Protein AF-A0A143PS71-F1 (afdb_monomer)

Foldseek 3Di:
DDDDDDDDDDDDDPPPPPPVVVPPPPPCDDPVPPVVVVLVVCLQPVLLVLLLLLLQLLQWFAAPVPRDIDGHFQDPLLLVLLVLVLVLCCLQQLAPLCVQADPPDDPVSVVSSVSSSVSSSSSSSSLLSLLAFPFFPRNVVSSVVSVVVSVVSSVVNDHPVVSLVVVLCVSVVSLCCPPPVVLVLPPPPDDPSVVVVVVVCVVPDPPGDDGRRTDPVSSVSSVVSSVSSSVSSVSHDGPPPVVVVVVVVVVVVVCVVVPPDPDPPCPDDPPDPDDDDDDDDDDDDPDDDDDDDDDDDDD

Radius of gyration: 31.47 Å; Cα contacts (8 Å, |Δi|>4): 231; chains: 1; bounding box: 83×56×82 Å

Sequence (299 aa):
MSGHEIARADEGRARPPSRDALRRPRGAGPTIGNDAHLRAGREAFVLPLLLIGVAAGGGFRSSITDGAWRFLPPTPMALVLGLLLVGMLVRTGVLVPWALLGPQRSGLANANGAMLLGTLLLASAQVFTALSPESGLLQVLASVFFLLLLLNTLAAQPTRARAMQSLGVVLLSAFVLKYVVLDSLYAPEGSLARKVVTTLIEGVSLGALGYTAHGAATAYVAFVVVLAYLFALVLLPGDEMTTTVGPALRAGRQLEADGHGLGVGRLGEPALPGEPALPTVTATPASDARLAPPRPDDR

Mean predicted aligned error: 13.4 Å

Organism: Luteitalea pratensis (NCBI:txid1855912)

Structure (mmCIF, N/CA/C/O backbone):
data_AF-A0A143PS71-F1
#
_entry.id   AF-A0A143PS71-F1
#
loop_
_atom_site.group_PDB
_atom_site.id
_atom_site.type_symbol
_atom_site.label_atom_id
_atom_site.label_alt_id
_atom_site.label_comp_id
_atom_site.label_asym_id
_atom_site.label_entity_id
_atom_site.label_seq_id
_atom_site.pdbx_PDB_ins_code
_atom_site.Cartn_x
_atom_site.Cartn_y
_atom_site.Cartn_z
_atom_site.occupancy
_atom_site.B_iso_or_equiv
_atom_site.auth_seq_id
_atom_site.auth_comp_id
_atom_site.auth_asym_id
_atom_site.auth_atom_id
_atom_site.pdbx_PDB_model_num
ATOM 1 N N . MET A 1 1 ? -41.451 41.910 -25.291 1.00 46.38 1 MET A N 1
ATOM 2 C CA . MET A 1 1 ? -42.043 40.603 -25.652 1.00 46.38 1 MET A CA 1
ATOM 3 C C . MET A 1 1 ? -41.797 39.697 -24.448 1.00 46.38 1 MET A C 1
ATOM 5 O O . MET A 1 1 ? -40.727 39.125 -24.368 1.00 46.38 1 MET A O 1
ATOM 9 N N . SER A 1 2 ? -42.548 39.729 -23.343 1.00 55.34 2 SER A N 1
ATOM 10 C CA . SER A 1 2 ? -44.008 39.651 -23.133 1.00 55.34 2 SER A CA 1
ATOM 11 C C . SER A 1 2 ? -44.664 38.519 -23.912 1.00 55.34 2 SER A C 1
ATOM 13 O O . SER A 1 2 ? -44.778 38.626 -25.130 1.00 55.34 2 SER A O 1
ATOM 15 N N . GLY A 1 3 ? -45.104 37.487 -23.184 1.00 49.62 3 GLY A N 1
ATOM 16 C CA . GLY A 1 3 ? -45.955 36.408 -23.685 1.00 49.62 3 GLY A CA 1
ATOM 17 C C . GLY A 1 3 ? -46.089 35.230 -22.710 1.00 49.62 3 GLY A C 1
ATOM 18 O O . GLY A 1 3 ? -45.230 34.363 -22.724 1.00 49.62 3 GLY A O 1
ATOM 19 N N . HIS A 1 4 ? -47.168 35.266 -21.912 1.00 53.09 4 HIS A N 1
ATOM 20 C CA . HIS A 1 4 ? -47.988 34.190 -21.306 1.00 53.09 4 HIS A CA 1
ATOM 21 C C . HIS A 1 4 ? -47.327 32.994 -20.579 1.00 53.09 4 HIS A C 1
ATOM 23 O O . HIS A 1 4 ? -46.487 32.303 -21.133 1.00 53.09 4 HIS A O 1
ATOM 29 N N . GLU A 1 5 ? -47.606 32.685 -19.304 1.00 57.47 5 GLU A N 1
ATOM 30 C CA . GLU A 1 5 ? -48.883 32.509 -18.569 1.00 57.47 5 GLU A CA 1
ATOM 31 C C . GLU A 1 5 ? -49.622 31.187 -18.890 1.00 57.47 5 GLU A C 1
ATOM 33 O O . GLU A 1 5 ? -49.804 30.822 -20.047 1.00 57.47 5 GLU A O 1
ATOM 38 N N . ILE A 1 6 ? -50.140 30.573 -17.813 1.00 53.47 6 ILE A N 1
ATOM 39 C CA . ILE A 1 6 ? -51.247 29.596 -17.712 1.00 53.47 6 ILE A CA 1
ATOM 40 C C . ILE A 1 6 ? -50.882 28.106 -17.486 1.00 53.47 6 ILE A C 1
ATOM 42 O O . ILE A 1 6 ? -50.791 27.292 -18.396 1.00 53.47 6 ILE A O 1
ATOM 46 N N . ALA A 1 7 ? -50.785 27.785 -16.188 1.00 55.19 7 ALA A N 1
ATOM 47 C CA . ALA A 1 7 ? -51.637 26.855 -15.424 1.00 55.19 7 ALA A CA 1
ATOM 48 C C . ALA A 1 7 ? -51.840 25.389 -15.867 1.00 55.19 7 ALA A C 1
ATOM 50 O O . ALA A 1 7 ? -52.427 25.100 -16.905 1.00 55.19 7 ALA A O 1
ATOM 51 N N . ARG A 1 8 ? -51.562 24.475 -14.924 1.00 55.44 8 ARG A N 1
ATOM 52 C CA . ARG A 1 8 ? -52.526 23.564 -14.252 1.00 55.44 8 ARG A CA 1
ATOM 53 C C . ARG A 1 8 ? -51.726 22.713 -13.253 1.00 55.44 8 ARG A C 1
ATOM 55 O O . ARG A 1 8 ? -50.784 22.043 -13.646 1.00 55.44 8 ARG A O 1
ATOM 62 N N . ALA A 1 9 ? -51.887 22.890 -11.943 1.00 56.28 9 ALA A N 1
ATOM 63 C CA . ALA A 1 9 ? -53.019 22.391 -11.158 1.00 56.28 9 ALA A CA 1
ATOM 64 C C . ALA A 1 9 ? -53.216 20.880 -11.365 1.00 56.28 9 ALA A C 1
ATOM 66 O O . ALA A 1 9 ? -54.090 20.468 -12.120 1.00 56.28 9 ALA A O 1
ATOM 67 N N . ASP A 1 10 ? -52.387 20.079 -10.694 1.00 56.59 10 ASP A N 1
ATOM 68 C CA . ASP A 1 10 ? -52.770 18.725 -10.290 1.00 56.59 10 ASP A CA 1
ATOM 69 C C . ASP A 1 10 ? -52.473 18.584 -8.792 1.00 56.59 10 ASP A C 1
ATOM 71 O O . ASP A 1 10 ? -51.461 18.051 -8.333 1.00 56.59 10 ASP A O 1
ATOM 75 N N . GLU A 1 11 ? -53.347 19.241 -8.031 1.00 54.50 11 GLU A N 1
ATOM 76 C CA . GLU A 1 11 ? -53.540 19.018 -6.611 1.00 54.50 11 GLU A CA 1
ATOM 77 C C . GLU A 1 11 ? -54.099 17.611 -6.388 1.00 54.50 11 GLU A C 1
ATOM 79 O O . GLU A 1 11 ? -55.132 17.224 -6.927 1.00 54.50 11 GLU A O 1
ATOM 84 N N . GLY A 1 12 ? -53.490 16.906 -5.441 1.00 57.12 12 GLY A N 1
ATOM 85 C CA . GLY A 1 12 ? -54.303 16.298 -4.400 1.00 57.12 12 GLY A CA 1
ATOM 86 C C . GLY A 1 12 ? -55.043 15.020 -4.776 1.00 57.12 12 GLY A C 1
ATOM 87 O O . GLY A 1 12 ? -56.265 14.945 -4.687 1.00 57.12 12 GLY A O 1
ATOM 88 N N . ARG A 1 13 ? -54.295 13.928 -4.937 1.00 51.59 13 ARG A N 1
ATOM 89 C CA . ARG A 1 13 ? -54.698 12.671 -4.291 1.00 51.59 13 ARG A CA 1
ATOM 90 C C . ARG A 1 13 ? -53.548 12.111 -3.474 1.00 51.59 13 ARG A C 1
ATOM 92 O O . ARG A 1 13 ? -52.817 11.221 -3.900 1.00 51.59 13 ARG A O 1
ATOM 99 N N . ALA A 1 14 ? -53.436 12.640 -2.257 1.00 56.25 14 ALA A N 1
ATOM 100 C CA . ALA A 1 14 ? -52.749 11.989 -1.154 1.00 56.25 14 ALA A CA 1
ATOM 101 C C . ALA A 1 14 ? -53.370 10.597 -0.959 1.00 56.25 14 ALA A C 1
ATOM 103 O O . ALA A 1 14 ? -54.438 10.433 -0.369 1.00 56.25 14 ALA A O 1
ATOM 104 N N . ARG A 1 15 ? -52.723 9.587 -1.541 1.00 60.59 15 ARG A N 1
ATOM 105 C CA . ARG A 1 15 ? -53.062 8.184 -1.332 1.00 60.59 15 ARG A CA 1
ATOM 106 C C . ARG A 1 15 ? -52.783 7.900 0.150 1.00 60.59 15 ARG A C 1
ATOM 108 O O . ARG A 1 15 ? -51.645 8.111 0.573 1.00 60.59 15 ARG A O 1
ATOM 115 N N . 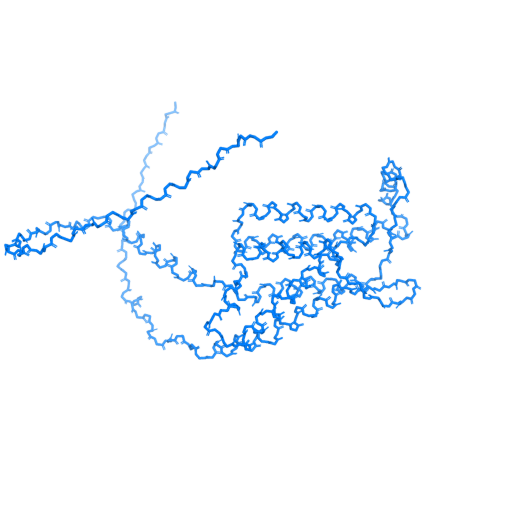PRO A 1 16 ? -53.774 7.480 0.956 1.00 63.88 16 PRO A N 1
ATOM 116 C CA . PRO A 1 16 ? -53.529 7.180 2.358 1.00 63.88 16 PRO A CA 1
ATOM 117 C C . PRO A 1 16 ? -52.422 6.121 2.445 1.00 63.88 16 PRO A C 1
ATOM 119 O O . PRO A 1 16 ? -52.453 5.155 1.670 1.00 63.88 16 PRO A O 1
ATOM 122 N N . PRO A 1 17 ? -51.428 6.294 3.336 1.00 64.94 17 PRO A N 1
ATOM 123 C CA . PRO A 1 17 ? -50.355 5.326 3.496 1.00 64.94 17 PRO A CA 1
ATOM 124 C C . PRO A 1 17 ? -50.986 3.972 3.817 1.00 64.94 17 PRO A C 1
ATOM 126 O O . PRO A 1 17 ? -51.683 3.809 4.821 1.00 64.94 17 PRO A O 1
ATOM 129 N N . SER A 1 18 ? -50.807 3.014 2.907 1.00 64.06 18 SER A N 1
ATOM 130 C CA . SER A 1 18 ? -51.343 1.665 3.047 1.00 64.06 18 SER A CA 1
ATOM 131 C C . SER A 1 18 ? -50.835 1.076 4.362 1.00 64.06 18 SER A C 1
ATOM 133 O O . SER A 1 18 ? -49.627 0.962 4.574 1.00 64.06 18 SER A O 1
ATOM 135 N N . ARG A 1 19 ? -51.766 0.719 5.257 1.00 60.88 19 ARG A N 1
ATOM 136 C CA . ARG A 1 19 ? -51.491 0.142 6.587 1.00 60.88 19 ARG A CA 1
ATOM 137 C C . ARG A 1 19 ? -50.632 -1.130 6.534 1.00 60.88 19 ARG A C 1
ATOM 139 O O . ARG A 1 19 ? -50.052 -1.510 7.546 1.00 60.88 19 ARG A O 1
ATOM 146 N N . ASP A 1 20 ? -50.465 -1.724 5.358 1.00 56.88 20 ASP A N 1
ATOM 147 C CA . ASP A 1 20 ? -49.592 -2.874 5.129 1.00 56.88 20 ASP A CA 1
ATOM 148 C C . ASP A 1 20 ? -48.090 -2.548 5.227 1.00 56.88 20 ASP A C 1
ATOM 150 O O . ASP A 1 20 ? -47.288 -3.438 5.507 1.00 56.88 20 ASP A O 1
ATOM 154 N N . ALA A 1 21 ? -47.683 -1.275 5.122 1.00 56.59 21 ALA A N 1
ATOM 155 C CA . ALA A 1 21 ? -46.286 -0.868 5.326 1.00 56.59 21 ALA A CA 1
ATOM 156 C C . ALA A 1 21 ? -45.823 -0.961 6.798 1.00 56.59 21 ALA A C 1
ATOM 158 O O . ALA A 1 21 ? -44.623 -1.027 7.073 1.00 56.59 21 ALA A O 1
ATOM 159 N N . LEU A 1 22 ? -46.765 -1.012 7.747 1.00 58.91 22 LEU A N 1
ATOM 160 C CA . LEU A 1 22 ? -46.500 -1.173 9.183 1.00 58.91 22 LEU A CA 1
ATOM 161 C C . LEU A 1 22 ? -46.346 -2.639 9.608 1.00 58.91 22 LEU A C 1
ATOM 163 O O . LEU A 1 22 ? -45.970 -2.912 10.747 1.00 58.91 22 LEU A O 1
ATOM 167 N N . ARG A 1 23 ? -46.578 -3.589 8.696 1.00 56.44 23 ARG A N 1
ATOM 168 C CA . ARG A 1 23 ? -46.394 -5.021 8.943 1.00 56.44 23 ARG A CA 1
ATOM 169 C C . ARG A 1 23 ? -45.058 -5.520 8.390 1.00 56.44 23 ARG A C 1
ATOM 171 O O . ARG A 1 23 ? -44.970 -6.620 7.855 1.00 56.44 23 ARG A O 1
ATOM 178 N N . ARG A 1 24 ? -43.986 -4.728 8.532 1.00 59.69 24 ARG A N 1
ATOM 179 C CA . ARG A 1 24 ? -42.637 -5.286 8.376 1.00 59.69 24 ARG A CA 1
ATOM 180 C C . ARG A 1 24 ? -42.403 -6.296 9.506 1.00 59.69 24 ARG A C 1
ATOM 182 O O . ARG A 1 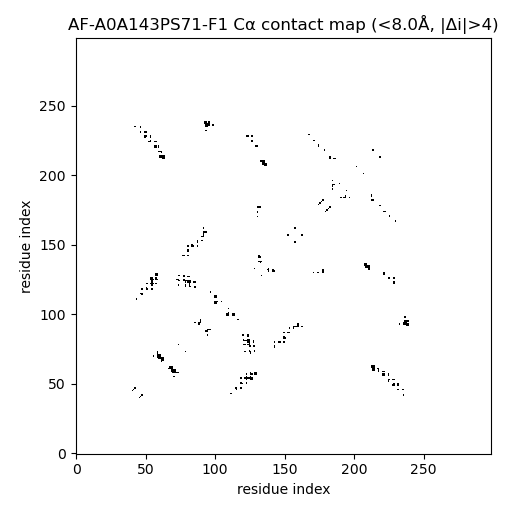24 ? -42.595 -5.946 10.672 1.00 59.69 24 ARG A O 1
ATOM 189 N N . PRO A 1 25 ? -42.021 -7.542 9.186 1.00 54.62 25 PRO A N 1
ATOM 190 C CA . PRO A 1 25 ? -41.828 -8.592 10.171 1.00 54.62 25 PRO A CA 1
ATOM 191 C C . PRO A 1 25 ? -40.739 -8.166 11.156 1.00 54.62 25 PRO A C 1
ATOM 193 O O . PRO A 1 25 ? -39.568 -8.034 10.813 1.00 54.62 25 PRO A O 1
ATOM 196 N N . ARG A 1 26 ? -41.145 -7.961 12.408 1.00 58.66 26 ARG A N 1
ATOM 197 C CA . ARG A 1 26 ? -40.307 -7.598 13.561 1.00 58.66 26 ARG A CA 1
ATOM 198 C C . ARG A 1 26 ? -39.438 -8.772 14.052 1.00 58.66 26 ARG A C 1
ATOM 200 O O . ARG A 1 26 ? -39.161 -8.872 15.238 1.00 58.66 26 ARG A O 1
ATOM 207 N N . GLY A 1 27 ? -39.076 -9.700 13.164 1.00 51.72 27 GLY A N 1
ATOM 208 C CA . GLY A 1 27 ? -38.712 -11.075 13.527 1.00 51.72 27 GLY A CA 1
ATOM 209 C C . GLY A 1 27 ? -37.350 -11.574 13.053 1.00 51.72 27 GLY A C 1
ATOM 210 O O . GLY A 1 27 ? -37.078 -12.756 13.207 1.00 51.72 27 GLY A O 1
ATOM 211 N N . ALA A 1 28 ? -36.493 -10.721 12.499 1.00 56.75 28 ALA A N 1
ATOM 212 C CA . ALA A 1 28 ? -35.098 -11.069 12.241 1.00 56.75 28 ALA A CA 1
ATOM 213 C C . ALA A 1 28 ? -34.218 -10.103 13.034 1.00 56.75 28 ALA A C 1
ATOM 215 O O . ALA A 1 28 ? -33.708 -9.117 12.505 1.00 56.75 28 ALA A O 1
ATOM 216 N N . GLY A 1 29 ? -34.119 -10.343 14.344 1.00 59.66 29 GLY A N 1
ATOM 217 C CA . GLY A 1 29 ? -33.055 -9.727 15.128 1.00 59.66 29 GLY A CA 1
ATOM 218 C C . GLY A 1 29 ? -31.717 -10.098 14.479 1.00 59.66 29 GLY A C 1
ATOM 219 O O . GLY A 1 29 ? -31.563 -11.255 14.078 1.00 59.66 29 GLY A O 1
ATOM 220 N N . PRO A 1 30 ? -30.780 -9.151 14.311 1.00 59.50 30 PRO A N 1
ATOM 221 C CA . PRO A 1 30 ? -29.472 -9.463 13.756 1.00 59.50 30 PRO A CA 1
ATOM 222 C C . PRO A 1 30 ? -28.869 -10.612 14.565 1.00 59.50 30 PRO A C 1
ATOM 224 O O . PRO A 1 30 ? -28.852 -10.578 15.796 1.00 59.50 30 PRO A O 1
ATOM 227 N N . THR A 1 31 ? -28.422 -11.658 13.880 1.00 55.97 31 THR A N 1
ATOM 228 C CA . THR A 1 31 ? -27.672 -12.782 14.445 1.00 55.97 31 THR A CA 1
ATOM 229 C C . THR A 1 31 ? -26.302 -12.290 14.920 1.00 55.97 31 THR A C 1
ATOM 231 O O . THR A 1 31 ? -25.276 -12.592 14.322 1.00 55.97 31 THR A O 1
ATOM 234 N N . ILE A 1 32 ? -26.285 -11.522 16.014 1.00 59.47 32 ILE A N 1
ATOM 235 C CA . ILE A 1 32 ? -25.102 -10.849 16.580 1.00 59.47 32 ILE A CA 1
ATOM 236 C C . ILE A 1 32 ? -23.977 -11.850 16.926 1.00 59.47 32 ILE A C 1
ATOM 238 O O . ILE A 1 32 ? -22.809 -11.473 16.965 1.00 59.47 32 ILE A O 1
ATOM 242 N N . GLY A 1 33 ? -24.295 -13.135 17.120 1.00 61.66 33 GLY A N 1
ATOM 243 C CA . GLY A 1 33 ? -23.315 -14.169 17.468 1.00 61.66 33 GLY A CA 1
ATOM 244 C C . GLY A 1 33 ? -22.409 -14.630 16.318 1.00 61.66 33 GLY A C 1
ATOM 245 O O . GLY A 1 33 ? -21.199 -14.728 16.500 1.00 61.66 33 GLY A O 1
ATOM 246 N N . ASN A 1 34 ? -22.952 -14.895 15.124 1.00 63.00 34 ASN A N 1
ATOM 247 C CA . ASN A 1 34 ? -22.168 -15.532 14.050 1.00 63.00 34 ASN A CA 1
ATOM 248 C C . ASN A 1 34 ? -21.237 -14.548 13.327 1.00 63.00 34 ASN A C 1
ATOM 250 O O . ASN A 1 34 ? -20.114 -14.908 12.964 1.00 63.00 34 ASN A O 1
ATOM 254 N N . ASP A 1 35 ? -21.655 -13.290 13.186 1.00 63.81 35 ASP A N 1
ATOM 255 C CA . ASP A 1 35 ? -20.864 -12.263 12.498 1.00 63.81 35 ASP A CA 1
ATOM 256 C C . ASP A 1 35 ? -19.624 -11.853 13.307 1.00 63.81 35 ASP A C 1
ATOM 258 O O . ASP A 1 35 ? -18.577 -11.527 12.739 1.00 63.81 35 ASP A O 1
ATOM 262 N N . ALA A 1 36 ? -19.709 -11.925 14.640 1.00 67.31 36 ALA A N 1
ATOM 263 C CA . ALA A 1 36 ? -18.602 -11.618 15.538 1.00 67.31 36 ALA A CA 1
ATOM 264 C C . ALA A 1 36 ? -17.464 -12.647 15.422 1.00 67.31 36 ALA A C 1
ATOM 266 O O . ALA A 1 36 ? -16.295 -12.269 15.328 1.00 67.31 36 ALA A O 1
ATOM 267 N N . HIS A 1 37 ? -17.792 -13.943 15.360 1.00 65.19 37 HIS A N 1
ATOM 268 C CA . HIS A 1 37 ? -16.791 -15.004 15.213 1.00 65.19 37 HIS A CA 1
ATOM 269 C C . HIS A 1 37 ? -16.100 -14.975 13.842 1.00 65.19 37 HIS A C 1
ATOM 271 O O . HIS A 1 37 ? -14.877 -15.116 13.766 1.00 65.19 37 HIS A O 1
ATOM 277 N N . LEU A 1 38 ? -16.852 -14.724 12.762 1.00 67.50 38 LEU A N 1
ATOM 278 C CA . LEU A 1 38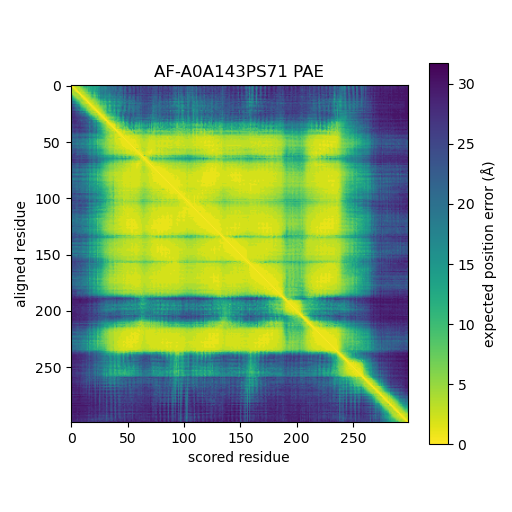 ? -16.285 -14.599 11.414 1.00 67.50 38 LEU A CA 1
ATOM 279 C C . LEU A 1 38 ? -15.382 -13.364 11.277 1.00 67.50 38 LEU A C 1
ATOM 281 O O . LEU A 1 38 ? -14.329 -13.440 10.638 1.00 67.50 38 LEU A O 1
ATOM 285 N N . ARG A 1 39 ? -15.739 -12.243 11.921 1.00 75.19 39 ARG A N 1
ATOM 286 C CA . ARG A 1 39 ? -14.870 -11.056 11.994 1.00 75.19 39 ARG A CA 1
ATOM 287 C C . ARG A 1 39 ? -13.587 -11.338 12.774 1.00 75.19 39 ARG A C 1
ATOM 289 O O . ARG A 1 39 ? -12.514 -11.012 12.276 1.00 75.19 39 ARG A O 1
ATOM 296 N N . ALA A 1 40 ? -13.677 -12.017 13.918 1.00 77.94 40 ALA A N 1
ATOM 297 C CA . ALA A 1 40 ? -12.513 -12.335 14.745 1.00 77.94 40 ALA A CA 1
ATOM 298 C C . ALA A 1 40 ? -11.481 -13.208 14.008 1.00 77.94 40 ALA A C 1
ATOM 300 O O . ALA A 1 40 ? -10.291 -12.895 14.018 1.00 77.94 40 ALA A O 1
ATOM 301 N N . GLY A 1 41 ? -11.923 -14.266 13.316 1.00 79.38 41 GLY A N 1
ATOM 302 C CA . GLY A 1 41 ? -11.021 -15.126 12.540 1.00 79.38 41 GLY A CA 1
ATOM 303 C C . GLY A 1 41 ? -10.367 -14.397 11.360 1.00 79.38 41 GLY A C 1
ATOM 304 O O . GLY A 1 41 ? -9.166 -14.537 11.118 1.00 79.38 41 GLY A O 1
ATOM 305 N N . ARG A 1 42 ? -11.139 -13.560 10.655 1.00 81.50 42 ARG A N 1
ATOM 306 C CA . ARG A 1 42 ? -10.637 -12.746 9.539 1.00 81.50 42 ARG A CA 1
ATOM 307 C C . ARG A 1 42 ? -9.585 -11.732 9.994 1.00 81.50 42 ARG A C 1
ATOM 309 O O . ARG A 1 42 ? -8.558 -11.584 9.335 1.00 81.50 42 ARG A O 1
ATOM 316 N N . GLU A 1 43 ? -9.833 -11.055 11.110 1.00 78.81 43 GLU A N 1
ATOM 317 C CA . GLU A 1 43 ? -8.910 -10.073 11.689 1.00 78.81 43 GLU A CA 1
ATOM 318 C C . GLU A 1 43 ? -7.640 -10.720 12.250 1.00 78.81 43 GLU A C 1
ATOM 320 O O . GLU A 1 43 ? -6.562 -10.142 12.133 1.00 78.81 43 GLU A O 1
ATOM 325 N N . ALA A 1 44 ? -7.748 -11.915 12.835 1.00 85.12 44 ALA A N 1
ATOM 326 C CA . ALA A 1 44 ? -6.616 -12.591 13.463 1.00 85.12 44 ALA A CA 1
ATOM 327 C C . ALA A 1 44 ? -5.661 -13.251 12.458 1.00 85.12 44 ALA A C 1
ATOM 329 O O . ALA A 1 44 ? -4.455 -13.242 12.679 1.00 85.12 44 ALA A O 1
ATOM 330 N N . PHE A 1 45 ? -6.178 -13.820 11.363 1.00 88.75 45 PHE A N 1
ATOM 331 C CA . PHE A 1 45 ? -5.361 -14.645 10.464 1.00 88.75 45 PHE A CA 1
ATOM 332 C C . PHE A 1 45 ? -5.289 -14.111 9.040 1.00 88.75 45 PHE A C 1
ATOM 334 O O . PHE A 1 45 ? -4.197 -13.969 8.493 1.00 88.75 45 PHE A O 1
ATOM 341 N N . VAL A 1 46 ? -6.435 -13.795 8.434 1.00 91.75 46 VAL A N 1
ATOM 342 C CA . VAL A 1 46 ? -6.483 -13.434 7.009 1.00 91.75 46 VAL A CA 1
ATOM 343 C C . VAL A 1 46 ? -5.765 -12.112 6.768 1.00 91.75 46 VAL A C 1
ATOM 345 O O . VAL A 1 46 ? -4.937 -12.023 5.865 1.00 91.75 46 VAL A O 1
ATOM 348 N N . LEU A 1 47 ? -6.048 -11.094 7.586 1.00 92.25 47 LEU A N 1
ATOM 349 C CA . LEU A 1 47 ? -5.503 -9.756 7.368 1.00 92.25 47 LEU A CA 1
ATOM 350 C C . LEU A 1 47 ? -3.979 -9.685 7.590 1.00 92.25 47 LEU A C 1
ATOM 352 O O . LEU A 1 47 ? -3.291 -9.189 6.695 1.00 92.25 47 LEU A O 1
ATOM 356 N N . PRO A 1 48 ? -3.416 -10.227 8.692 1.00 92.62 48 PRO A N 1
ATOM 357 C CA . PRO A 1 48 ? -1.967 -10.260 8.878 1.00 92.62 48 PRO A CA 1
ATOM 358 C C . PRO A 1 48 ? -1.254 -11.084 7.807 1.00 92.62 48 PRO A C 1
ATOM 360 O O . PRO A 1 48 ? -0.249 -10.629 7.270 1.00 92.62 48 PRO A O 1
ATOM 363 N N . LEU A 1 49 ? -1.784 -12.260 7.445 1.00 94.81 49 LEU A N 1
ATOM 364 C CA . LEU A 1 49 ? -1.172 -13.109 6.421 1.00 94.81 49 LEU A CA 1
ATOM 365 C C . LEU A 1 49 ? -1.143 -12.407 5.060 1.00 94.81 49 LEU A C 1
ATOM 367 O O . LEU A 1 49 ? -0.136 -12.461 4.356 1.00 94.81 49 LEU A O 1
ATOM 371 N N . LEU A 1 50 ? -2.221 -11.700 4.716 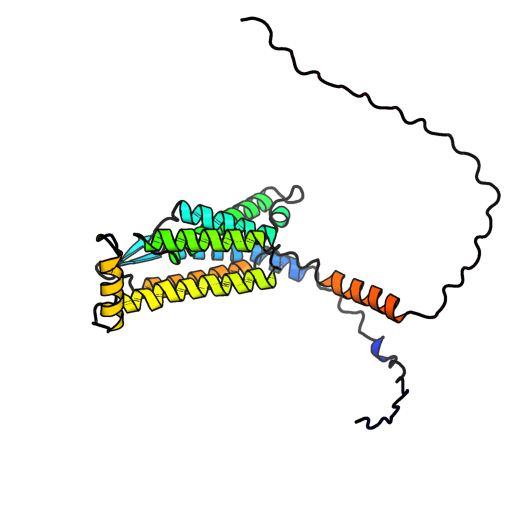1.00 96.50 50 LEU A N 1
ATOM 372 C CA . LEU A 1 50 ? -2.304 -10.942 3.476 1.00 96.50 50 LEU A CA 1
ATOM 373 C C . LEU A 1 50 ? -1.311 -9.771 3.469 1.00 96.50 50 LEU A C 1
ATOM 375 O O . LEU A 1 50 ? -0.593 -9.594 2.489 1.00 96.50 50 LEU A O 1
ATOM 379 N N . LEU A 1 51 ? -1.208 -9.010 4.564 1.00 96.81 51 LEU A N 1
ATOM 380 C CA . LEU A 1 51 ? -0.247 -7.906 4.685 1.00 96.81 51 LEU A CA 1
ATOM 381 C C . LEU A 1 51 ? 1.208 -8.390 4.676 1.00 96.81 51 LEU A C 1
ATOM 383 O O . LEU A 1 51 ? 2.054 -7.764 4.041 1.00 96.81 51 LEU A O 1
ATOM 387 N N . ILE A 1 52 ? 1.505 -9.520 5.322 1.00 96.06 52 ILE A N 1
ATOM 388 C CA . ILE A 1 52 ? 2.825 -10.160 5.261 1.00 96.06 52 ILE A CA 1
ATOM 389 C C . ILE A 1 52 ? 3.129 -10.599 3.826 1.00 96.06 52 ILE A C 1
ATOM 391 O O . ILE A 1 52 ? 4.225 -10.340 3.333 1.00 96.06 52 ILE A O 1
ATOM 395 N N . GLY A 1 53 ? 2.157 -11.194 3.129 1.00 97.06 53 GLY A N 1
ATOM 396 C CA . GLY A 1 53 ? 2.280 -11.552 1.716 1.00 97.06 53 GLY A CA 1
ATOM 397 C C . GLY A 1 53 ? 2.557 -10.340 0.825 1.00 97.06 53 GLY A C 1
ATOM 398 O O . GLY A 1 53 ? 3.434 -10.396 -0.031 1.00 97.06 53 GLY A O 1
ATOM 399 N N . VAL A 1 54 ? 1.885 -9.213 1.073 1.00 97.88 54 VAL A N 1
ATOM 400 C CA . VAL A 1 54 ? 2.144 -7.937 0.386 1.00 97.88 54 VAL A CA 1
ATOM 401 C C . VAL A 1 54 ? 3.545 -7.412 0.700 1.00 97.88 54 VAL A C 1
ATOM 403 O O . VAL A 1 54 ? 4.253 -6.996 -0.213 1.00 97.88 54 VAL A O 1
ATOM 406 N N . ALA A 1 55 ? 3.979 -7.448 1.961 1.00 96.50 55 ALA A N 1
ATOM 407 C CA . ALA A 1 55 ? 5.310 -6.990 2.353 1.00 96.50 55 ALA A CA 1
ATOM 408 C C . ALA A 1 55 ? 6.423 -7.852 1.726 1.00 96.50 55 ALA A C 1
ATOM 410 O O . ALA A 1 55 ? 7.417 -7.320 1.229 1.00 96.50 55 ALA A O 1
ATOM 411 N N . ALA A 1 56 ? 6.240 -9.173 1.696 1.00 95.06 56 ALA A N 1
ATOM 412 C CA . ALA A 1 56 ? 7.165 -10.108 1.062 1.00 95.06 56 ALA A CA 1
ATOM 413 C C . ALA A 1 56 ? 7.152 -9.979 -0.475 1.00 95.06 56 ALA A C 1
ATOM 415 O O . ALA A 1 56 ? 8.199 -9.942 -1.119 1.00 95.06 56 ALA A O 1
ATOM 416 N N . GLY A 1 57 ? 5.973 -9.856 -1.082 1.00 95.69 57 GLY A N 1
ATOM 417 C CA . GLY A 1 57 ? 5.834 -9.707 -2.528 1.00 95.69 57 GLY A CA 1
ATOM 418 C C . GLY A 1 57 ? 6.305 -8.343 -3.042 1.00 95.69 57 GLY A C 1
ATOM 419 O O . GLY A 1 57 ? 6.871 -8.259 -4.125 1.00 95.69 57 GLY A O 1
ATOM 420 N N . GLY A 1 58 ? 6.136 -7.263 -2.275 1.00 94.06 58 GLY A N 1
ATOM 421 C CA . GLY A 1 58 ? 6.543 -5.916 -2.696 1.00 94.06 58 GLY A CA 1
ATOM 422 C C . GLY A 1 58 ? 8.061 -5.744 -2.831 1.00 94.06 58 GLY A C 1
ATOM 423 O O . GLY A 1 58 ? 8.522 -4.977 -3.682 1.00 94.06 58 GLY A O 1
ATOM 424 N N . GLY A 1 59 ? 8.841 -6.518 -2.070 1.00 93.69 59 GLY A N 1
ATOM 425 C CA . GLY A 1 59 ? 10.302 -6.569 -2.180 1.00 93.69 59 GLY A CA 1
ATOM 426 C C . GLY A 1 59 ? 10.816 -7.481 -3.298 1.00 93.69 59 GLY A C 1
ATOM 427 O O . GLY A 1 59 ? 12.000 -7.453 -3.623 1.00 93.69 59 GLY A O 1
ATOM 428 N N . PHE A 1 60 ? 9.954 -8.287 -3.912 1.00 95.69 60 PHE A N 1
ATOM 429 C CA . PHE A 1 60 ? 10.348 -9.272 -4.913 1.00 95.69 60 PHE A CA 1
ATOM 430 C C . PHE A 1 60 ? 10.856 -8.625 -6.206 1.00 95.69 60 PHE A C 1
ATOM 432 O O . PHE A 1 60 ? 10.152 -7.812 -6.811 1.00 95.69 60 PHE A O 1
ATOM 439 N N . ARG A 1 61 ? 12.038 -9.023 -6.687 1.00 93.19 61 ARG A N 1
ATOM 440 C CA . ARG A 1 61 ? 12.550 -8.661 -8.018 1.00 93.19 61 ARG A CA 1
ATOM 441 C C . ARG A 1 61 ? 13.179 -9.871 -8.704 1.00 93.19 61 ARG A C 1
ATOM 443 O O . ARG A 1 61 ? 13.956 -10.601 -8.092 1.00 93.19 61 ARG A O 1
ATOM 450 N N . SER A 1 62 ? 12.903 -10.013 -9.996 1.00 92.81 62 SER A N 1
ATOM 451 C CA . SER A 1 62 ? 13.523 -10.992 -10.895 1.00 92.81 62 SER A CA 1
ATOM 452 C C . SER A 1 62 ? 14.463 -10.288 -11.879 1.00 92.81 62 SER A C 1
ATOM 454 O O . SER A 1 62 ? 14.020 -9.402 -12.618 1.00 92.81 62 SER A O 1
ATOM 456 N N . SER A 1 63 ? 15.737 -10.687 -11.910 1.00 86.06 63 SER A N 1
ATOM 457 C CA . SER A 1 63 ? 16.695 -10.248 -12.940 1.00 86.06 63 SER A CA 1
ATOM 458 C C . SER A 1 63 ? 16.417 -10.976 -14.258 1.00 86.06 63 SER A C 1
ATOM 460 O O . SER A 1 63 ? 16.280 -12.199 -14.249 1.00 86.06 63 SER A O 1
ATOM 462 N N . ILE A 1 64 ? 16.337 -10.250 -15.381 1.00 79.75 64 ILE A N 1
ATOM 463 C CA . ILE A 1 64 ? 16.242 -10.872 -16.719 1.00 79.75 64 ILE A CA 1
ATOM 464 C C . ILE A 1 64 ? 17.553 -11.580 -17.060 1.00 79.75 64 ILE A C 1
ATOM 466 O O . ILE A 1 64 ? 17.530 -12.688 -17.583 1.00 79.75 64 ILE A O 1
ATOM 470 N N . THR A 1 65 ? 18.681 -10.938 -16.754 1.00 81.00 65 THR A N 1
ATOM 471 C CA . THR A 1 65 ? 20.008 -11.375 -17.198 1.00 81.00 65 THR A CA 1
ATOM 472 C C . THR A 1 65 ? 20.441 -12.673 -16.525 1.00 81.00 65 THR A C 1
ATOM 474 O O . THR A 1 65 ? 20.950 -13.567 -17.189 1.00 81.00 65 THR A O 1
ATOM 477 N N . ASP A 1 66 ? 20.186 -12.795 -15.221 1.00 82.44 66 ASP A N 1
ATOM 478 C CA . ASP A 1 66 ? 20.724 -13.898 -14.412 1.00 82.44 66 ASP A CA 1
ATOM 479 C C . ASP A 1 66 ? 19.644 -14.892 -13.967 1.00 82.44 66 ASP A C 1
ATOM 481 O O . ASP A 1 66 ? 19.942 -15.881 -13.300 1.00 82.44 66 ASP A O 1
ATOM 485 N N . GLY A 1 67 ? 18.364 -14.587 -14.221 1.00 83.62 67 GLY A N 1
ATOM 486 C CA . GLY A 1 67 ? 17.230 -15.320 -13.645 1.00 83.62 67 GLY A CA 1
ATOM 487 C C . GLY A 1 67 ? 17.186 -15.292 -12.109 1.00 83.62 67 GLY A C 1
ATOM 488 O O . GLY A 1 67 ? 16.381 -15.997 -11.502 1.00 83.62 67 GLY A O 1
ATOM 489 N N . ALA A 1 68 ? 18.056 -14.503 -11.470 1.00 89.94 68 ALA A N 1
ATOM 490 C CA . ALA A 1 68 ? 18.212 -14.457 -10.029 1.00 89.94 68 ALA A CA 1
ATOM 491 C C . ALA A 1 68 ? 17.043 -13.726 -9.359 1.00 89.94 68 ALA A C 1
ATOM 493 O O . ALA A 1 68 ? 16.534 -12.708 -9.843 1.00 89.94 68 ALA A O 1
ATOM 494 N N . TRP A 1 69 ? 16.659 -14.252 -8.200 1.00 91.56 69 TRP A N 1
ATOM 495 C CA . TRP A 1 69 ? 15.570 -13.765 -7.369 1.00 91.56 69 TRP A CA 1
ATOM 496 C C . TRP A 1 69 ? 16.201 -12.972 -6.234 1.00 91.56 69 TRP A C 1
ATOM 498 O O . TRP A 1 69 ? 17.004 -13.511 -5.472 1.00 91.56 69 TRP A O 1
ATOM 508 N N . ARG A 1 70 ? 15.866 -11.688 -6.126 1.00 94.00 70 ARG A N 1
ATOM 509 C CA . ARG A 1 70 ? 16.364 -10.833 -5.046 1.00 94.00 70 ARG A CA 1
ATOM 510 C C . ARG A 1 70 ?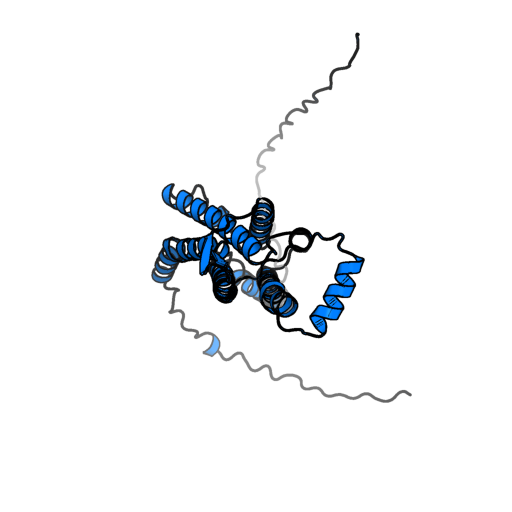 15.204 -10.199 -4.302 1.00 94.00 70 ARG A C 1
ATOM 512 O O . ARG A 1 70 ? 14.204 -9.799 -4.898 1.00 94.00 70 ARG A O 1
ATOM 519 N N . PHE A 1 71 ? 15.365 -10.106 -2.992 1.00 94.38 71 PHE A N 1
ATOM 520 C CA . PHE A 1 71 ? 14.435 -9.414 -2.121 1.00 94.38 71 PHE A CA 1
ATOM 521 C C . PHE A 1 71 ? 15.022 -8.054 -1.755 1.00 94.38 71 PHE A C 1
ATOM 523 O O . PHE A 1 71 ? 16.103 -7.977 -1.171 1.00 94.38 71 PHE A O 1
ATOM 530 N N . LEU A 1 72 ? 14.325 -6.981 -2.122 1.00 94.31 72 LEU A N 1
ATOM 531 C CA . LEU A 1 72 ? 14.692 -5.623 -1.751 1.00 94.31 72 LEU A CA 1
ATOM 532 C C . LEU A 1 72 ? 13.969 -5.239 -0.450 1.00 94.31 72 LEU A C 1
ATOM 534 O O . LEU A 1 72 ? 12.734 -5.289 -0.395 1.00 94.31 72 LEU A O 1
ATOM 538 N N . PRO A 1 73 ? 14.707 -4.839 0.598 1.00 95.25 73 PRO A N 1
ATOM 539 C CA . PRO A 1 73 ? 14.090 -4.259 1.781 1.00 95.25 73 PRO A CA 1
ATOM 540 C C . PRO A 1 73 ? 13.470 -2.891 1.445 1.00 95.25 73 PRO A C 1
ATOM 542 O O . PRO A 1 73 ? 13.89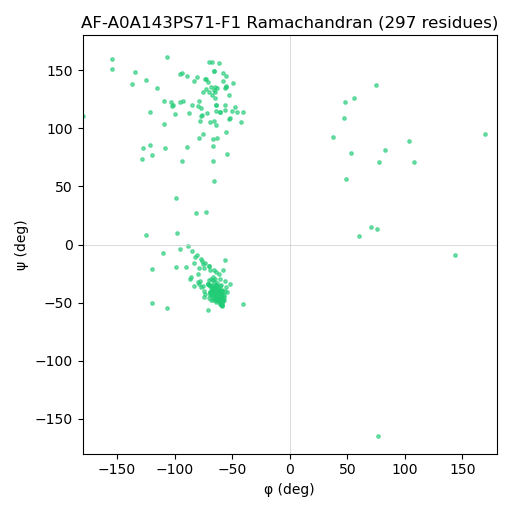2 -2.237 0.483 1.00 95.25 73 PRO A O 1
ATOM 545 N N . PRO A 1 74 ? 12.487 -2.422 2.236 1.00 95.69 74 PRO A N 1
ATOM 546 C CA . PRO A 1 74 ? 11.911 -1.105 2.025 1.00 95.69 74 PRO A CA 1
ATOM 547 C C . PRO A 1 74 ? 12.969 -0.028 2.274 1.00 95.69 74 PRO A C 1
ATOM 549 O O . PRO A 1 74 ? 13.714 -0.075 3.255 1.00 95.69 74 PRO A O 1
ATOM 552 N N . THR A 1 75 ? 13.029 0.965 1.389 1.00 95.44 75 THR A N 1
ATOM 553 C CA . THR A 1 75 ? 13.945 2.100 1.572 1.00 95.44 75 THR A CA 1
ATOM 554 C C . THR A 1 75 ? 13.490 2.987 2.742 1.00 95.44 75 THR A C 1
ATOM 556 O O . THR A 1 75 ? 12.294 3.026 3.049 1.00 95.44 75 THR A O 1
ATOM 559 N N . PRO A 1 76 ? 14.389 3.769 3.372 1.00 96.38 76 PRO A N 1
ATOM 560 C CA . PRO A 1 76 ? 13.998 4.708 4.426 1.00 96.38 76 PRO A CA 1
ATOM 561 C C . PRO A 1 76 ? 12.921 5.699 3.971 1.00 96.38 76 PRO A C 1
ATOM 563 O O . PRO A 1 76 ? 11.961 5.953 4.692 1.00 96.38 76 PRO A O 1
ATOM 566 N N . MET A 1 77 ? 13.025 6.202 2.737 1.00 97.12 77 MET A N 1
ATOM 567 C CA . MET A 1 77 ? 12.009 7.085 2.161 1.00 97.12 77 MET A CA 1
ATOM 568 C C . MET A 1 77 ? 10.663 6.366 1.993 1.00 97.12 77 MET A C 1
ATOM 570 O O . MET A 1 77 ? 9.618 6.933 2.302 1.00 97.12 77 MET A O 1
ATOM 574 N N . ALA A 1 78 ? 10.661 5.098 1.576 1.00 97.19 78 ALA A N 1
ATOM 575 C CA . ALA A 1 78 ? 9.433 4.316 1.484 1.00 97.19 78 ALA A CA 1
ATOM 576 C C . ALA A 1 78 ? 8.790 4.053 2.856 1.00 97.19 78 ALA A C 1
ATOM 578 O O . ALA A 1 78 ? 7.564 4.025 2.947 1.00 97.19 78 ALA A O 1
ATOM 579 N N . LEU A 1 79 ? 9.579 3.923 3.931 1.00 98.00 79 LEU A N 1
ATOM 580 C CA . LEU A 1 79 ? 9.050 3.880 5.301 1.00 98.00 79 LEU A CA 1
ATOM 581 C C . LEU A 1 79 ? 8.369 5.198 5.684 1.00 98.00 79 LEU A C 1
ATOM 583 O O . LEU A 1 79 ? 7.287 5.167 6.266 1.00 98.00 79 LEU A O 1
ATOM 587 N N . VAL A 1 80 ? 8.948 6.344 5.311 1.00 98.12 80 VAL A N 1
ATOM 588 C CA . VAL A 1 80 ? 8.320 7.662 5.517 1.00 98.12 80 VAL A CA 1
ATOM 589 C C . VAL A 1 80 ? 6.996 7.764 4.751 1.00 98.12 80 VAL A C 1
ATOM 591 O O . VAL A 1 80 ? 5.983 8.151 5.333 1.00 98.12 80 VAL A O 1
ATOM 594 N N . LEU A 1 81 ? 6.964 7.359 3.476 1.00 98.25 81 LEU A N 1
ATOM 595 C CA . LEU A 1 81 ? 5.729 7.326 2.680 1.00 98.25 81 LEU A CA 1
ATOM 596 C C . LEU A 1 81 ? 4.692 6.360 3.270 1.00 98.25 81 LEU A C 1
ATOM 598 O O . LEU A 1 81 ? 3.513 6.697 3.353 1.00 98.25 81 LEU A O 1
ATOM 602 N N . GLY A 1 82 ? 5.128 5.185 3.731 1.00 98.12 82 GLY A N 1
ATOM 603 C CA . GLY A 1 82 ? 4.283 4.218 4.426 1.00 98.12 82 GLY A CA 1
ATOM 604 C C . GLY A 1 82 ? 3.675 4.798 5.703 1.00 98.12 82 GLY A C 1
ATOM 605 O O . GLY A 1 82 ? 2.480 4.638 5.935 1.00 98.12 82 GLY A O 1
ATOM 606 N N . LEU A 1 83 ? 4.461 5.535 6.492 1.00 98.19 83 LEU A N 1
ATOM 607 C CA . LEU A 1 83 ? 3.990 6.194 7.710 1.00 98.19 83 LEU A CA 1
ATOM 608 C C . LEU A 1 83 ? 2.972 7.298 7.403 1.00 98.19 83 LEU A C 1
ATOM 610 O O . LEU A 1 83 ? 1.941 7.383 8.069 1.00 98.19 83 LEU A O 1
ATOM 614 N N . LEU A 1 84 ? 3.220 8.112 6.373 1.00 98.12 84 LEU A N 1
ATOM 615 C CA . LEU A 1 84 ? 2.273 9.135 5.921 1.00 98.12 84 LEU A CA 1
ATOM 616 C C . LEU A 1 84 ? 0.976 8.525 5.395 1.00 98.12 84 LEU A C 1
ATOM 618 O O . LEU A 1 84 ? -0.101 9.048 5.684 1.00 98.12 84 LEU A O 1
ATOM 622 N N . LEU A 1 85 ? 1.064 7.409 4.669 1.00 98.00 85 LEU A N 1
ATOM 623 C CA . LEU A 1 85 ? -0.108 6.676 4.213 1.00 98.00 85 LEU A CA 1
ATOM 624 C C . LEU A 1 85 ? -0.903 6.128 5.401 1.00 98.00 85 LEU A C 1
ATOM 626 O O . LEU A 1 85 ? -2.100 6.379 5.478 1.00 98.00 85 LEU A O 1
ATOM 630 N N . VAL A 1 86 ? -0.259 5.477 6.375 1.00 97.88 86 VAL A N 1
ATOM 631 C CA . VAL A 1 86 ? -0.934 5.028 7.606 1.00 97.88 86 VAL A CA 1
ATOM 632 C C . VAL A 1 86 ? -1.585 6.209 8.333 1.00 97.88 86 VAL A C 1
ATOM 634 O O . VAL A 1 86 ? -2.757 6.126 8.690 1.00 97.88 86 VAL A O 1
ATOM 637 N N . GLY A 1 87 ? -0.889 7.339 8.481 1.00 97.00 87 GLY A N 1
ATOM 638 C CA . GLY A 1 87 ? -1.457 8.558 9.064 1.00 97.00 87 GLY A CA 1
ATOM 639 C C . GLY A 1 87 ? -2.681 9.077 8.301 1.00 97.00 87 GLY A C 1
ATOM 640 O O . GLY A 1 87 ? -3.669 9.484 8.911 1.00 97.00 87 GLY A O 1
ATOM 641 N N . MET A 1 88 ? -2.661 9.005 6.969 1.00 96.94 88 MET A N 1
ATOM 642 C CA . MET A 1 88 ? -3.797 9.348 6.110 1.00 96.94 88 MET A CA 1
ATOM 643 C C . MET A 1 88 ? -4.971 8.382 6.299 1.00 96.94 88 MET A C 1
ATOM 645 O O . MET A 1 88 ? -6.114 8.831 6.409 1.00 96.94 88 MET A O 1
ATOM 649 N N . LEU A 1 89 ? -4.712 7.079 6.431 1.00 96.38 89 LEU A N 1
ATOM 650 C CA . LEU A 1 89 ? -5.744 6.082 6.724 1.00 96.38 89 LEU A CA 1
ATOM 651 C C . LEU A 1 89 ? -6.391 6.322 8.095 1.00 96.38 89 LEU A C 1
ATOM 653 O O . LEU A 1 89 ? -7.613 6.229 8.207 1.00 96.38 89 LEU A O 1
ATOM 657 N N . VAL A 1 90 ? -5.600 6.686 9.110 1.00 95.75 90 VAL A N 1
ATOM 658 C CA . VAL A 1 90 ? -6.116 7.064 10.438 1.00 95.75 90 VAL A CA 1
ATOM 659 C C . VAL A 1 90 ? -6.971 8.323 10.347 1.00 95.75 90 VAL A C 1
ATOM 661 O O . VAL A 1 90 ? -8.105 8.348 10.816 1.00 95.75 90 VAL A O 1
ATOM 664 N N . ARG A 1 91 ? -6.459 9.365 9.685 1.00 94.50 91 ARG A N 1
ATOM 665 C CA . ARG A 1 91 ? -7.148 10.656 9.568 1.00 94.50 91 ARG A CA 1
ATOM 666 C C . ARG A 1 91 ? -8.474 10.566 8.812 1.00 94.50 91 ARG A C 1
ATOM 668 O O . ARG A 1 91 ? -9.398 11.309 9.115 1.00 94.50 91 ARG A O 1
ATOM 675 N N . THR A 1 92 ? -8.566 9.677 7.826 1.00 94.00 92 THR A N 1
ATOM 676 C CA . THR A 1 92 ? -9.774 9.477 7.005 1.00 94.00 92 THR A CA 1
ATOM 677 C C . THR A 1 92 ? -10.752 8.455 7.598 1.00 94.00 92 THR A C 1
ATOM 679 O O . THR A 1 92 ? -11.812 8.217 7.015 1.00 94.00 92 THR A O 1
ATOM 682 N N . GLY A 1 93 ? -10.411 7.843 8.740 1.00 93.06 93 GLY A N 1
ATOM 683 C CA . GLY A 1 93 ? -11.213 6.804 9.389 1.00 93.06 93 GLY A CA 1
ATOM 684 C C . GLY A 1 93 ? -11.235 5.468 8.638 1.00 93.06 93 GLY A C 1
ATOM 685 O O . GLY A 1 93 ? -12.096 4.629 8.900 1.00 93.06 93 GLY A O 1
ATOM 686 N N . VAL A 1 94 ? -10.322 5.253 7.678 1.00 93.62 94 VAL A N 1
ATOM 687 C CA . VAL A 1 94 ? -10.116 3.926 7.069 1.00 93.62 94 VAL A CA 1
ATOM 688 C C . VAL A 1 94 ? -9.514 2.970 8.097 1.00 93.62 94 VAL A C 1
ATOM 690 O O . VAL A 1 94 ? -9.905 1.808 8.152 1.00 93.62 94 VAL A O 1
ATOM 693 N N . LEU A 1 95 ? -8.582 3.474 8.909 1.00 95.00 95 LEU A N 1
ATOM 694 C CA . LEU A 1 95 ? -7.928 2.750 9.990 1.00 95.00 95 LEU A CA 1
ATOM 695 C C . LEU A 1 95 ? -8.304 3.386 11.327 1.00 95.00 95 LEU A C 1
ATOM 697 O O . LEU A 1 95 ? -8.241 4.601 11.482 1.00 95.00 95 LEU A O 1
ATOM 701 N N . VAL A 1 96 ? -8.641 2.552 12.305 1.00 93.88 96 VAL A N 1
ATOM 702 C CA . VAL A 1 96 ? -9.082 2.977 13.635 1.00 93.88 96 VAL A CA 1
ATOM 703 C C . VAL A 1 96 ? -8.120 2.379 14.674 1.00 93.88 96 VAL A C 1
ATOM 705 O O . VAL A 1 96 ? -8.371 1.288 15.187 1.00 93.88 96 VAL A O 1
ATOM 708 N N . PRO A 1 97 ? -6.975 3.027 14.983 1.00 94.06 97 PRO A N 1
ATOM 709 C CA . PRO A 1 97 ? -5.941 2.428 15.833 1.00 94.06 97 PRO A CA 1
ATOM 710 C C . PRO A 1 97 ? -6.437 2.083 17.235 1.00 94.06 97 PRO A C 1
ATOM 712 O O . PRO A 1 97 ? -6.054 1.053 17.778 1.00 94.06 97 PRO A O 1
ATOM 715 N N . TRP A 1 98 ? -7.330 2.902 17.797 1.00 92.31 98 TRP A N 1
ATOM 716 C CA . TRP A 1 98 ? -7.922 2.674 19.119 1.00 92.31 98 TRP A CA 1
ATOM 717 C C . TRP A 1 98 ? -8.875 1.476 19.157 1.00 92.31 98 TRP A C 1
ATOM 719 O O . TRP A 1 98 ? -9.101 0.899 20.217 1.00 92.31 98 TRP A O 1
ATOM 729 N N . ALA A 1 99 ? -9.423 1.064 18.009 1.00 90.19 99 ALA A N 1
ATOM 730 C CA . ALA A 1 99 ? -10.169 -0.184 17.934 1.00 90.19 99 ALA A CA 1
ATOM 731 C C . ALA A 1 99 ? -9.223 -1.385 18.045 1.00 90.19 99 ALA A C 1
ATOM 733 O O . ALA A 1 99 ? -9.599 -2.397 18.629 1.00 90.19 99 ALA A O 1
ATOM 734 N N . LEU A 1 100 ? -7.997 -1.280 17.523 1.00 90.69 100 LEU A N 1
ATOM 735 C CA . LEU A 1 100 ? -6.987 -2.345 17.553 1.00 90.69 100 LEU A CA 1
ATOM 736 C C . LEU A 1 100 ? -6.212 -2.392 18.876 1.00 90.69 100 LEU A C 1
ATOM 738 O O . LEU A 1 100 ? -5.878 -3.477 19.347 1.00 90.69 100 LEU A O 1
ATOM 742 N N . LEU A 1 101 ? -5.948 -1.226 19.465 1.00 94.81 101 LEU A N 1
ATOM 743 C CA . LEU A 1 101 ? -5.189 -1.039 20.695 1.00 94.81 101 LEU A CA 1
ATOM 744 C C . LEU A 1 101 ? -6.061 -0.319 21.721 1.00 94.81 101 LEU A C 1
ATOM 746 O O . LEU A 1 101 ? -6.400 0.848 21.538 1.00 94.81 101 LEU A O 1
ATOM 750 N N . GLY A 1 102 ? -6.409 -0.995 22.813 1.00 93.19 102 GLY A N 1
ATOM 751 C CA . GLY A 1 102 ? -7.255 -0.399 23.841 1.00 93.19 102 GLY A CA 1
ATOM 752 C C . GLY A 1 102 ? -7.050 -1.014 25.226 1.00 93.19 102 GLY A C 1
ATOM 753 O O . GLY A 1 102 ? -6.757 -2.208 25.324 1.00 93.19 102 GLY A O 1
ATOM 754 N N . PRO A 1 103 ? -7.267 -0.248 26.314 1.00 94.81 103 PRO A N 1
ATOM 755 C CA . PRO A 1 103 ? -7.186 -0.767 27.684 1.00 94.81 103 PRO A CA 1
ATOM 756 C C . PRO A 1 103 ? -8.207 -1.874 27.973 1.00 94.81 103 PRO A C 1
ATOM 758 O O . PRO A 1 103 ? -7.986 -2.714 28.835 1.00 94.81 103 PRO A O 1
ATOM 761 N N . GLN A 1 104 ? -9.321 -1.877 27.236 1.00 91.81 104 GLN A N 1
ATOM 762 C CA . GLN A 1 104 ? -10.399 -2.859 27.372 1.00 91.81 104 GLN A CA 1
ATOM 763 C C . GLN A 1 104 ? -10.105 -4.187 26.649 1.00 91.81 104 GLN A C 1
ATOM 765 O O . GLN A 1 104 ? -10.858 -5.148 26.789 1.00 91.81 104 GLN A O 1
ATOM 770 N N . ARG A 1 105 ? -9.034 -4.256 25.845 1.00 90.88 105 ARG A N 1
ATOM 771 C CA . ARG A 1 105 ? -8.619 -5.473 25.135 1.00 90.88 105 ARG A CA 1
ATOM 772 C C . ARG A 1 105 ? -7.585 -6.232 25.967 1.00 90.88 105 ARG A C 1
ATOM 774 O O . ARG A 1 105 ? -6.760 -5.633 26.651 1.00 90.88 105 ARG A O 1
ATOM 781 N N . SER A 1 106 ? -7.595 -7.561 25.873 1.00 94.44 106 SER A N 1
ATOM 782 C CA . SER A 1 106 ? -6.566 -8.391 26.510 1.00 94.44 106 SER A CA 1
ATOM 783 C C . SER A 1 106 ? -5.169 -8.074 25.958 1.00 94.44 106 SER A C 1
ATOM 785 O O . SER A 1 106 ? -5.025 -7.617 24.821 1.00 94.44 106 SER A O 1
ATOM 787 N N . GLY A 1 107 ? -4.119 -8.366 26.734 1.00 95.69 107 GLY A N 1
ATOM 788 C CA . GLY A 1 107 ? -2.731 -8.142 26.305 1.00 95.69 107 GLY A CA 1
ATOM 789 C C . GLY A 1 107 ? -2.395 -8.821 24.970 1.00 95.69 107 GLY A C 1
ATOM 790 O O . GLY A 1 107 ? -1.797 -8.195 24.099 1.00 95.69 107 GLY A O 1
ATOM 791 N N . LEU A 1 108 ? -2.867 -10.056 24.759 1.00 92.81 108 LEU A N 1
ATOM 792 C CA . LEU A 1 108 ? -2.705 -10.779 23.489 1.00 92.81 108 LEU A CA 1
ATOM 793 C C . LEU A 1 108 ? -3.437 -10.097 22.325 1.00 92.81 108 LEU A C 1
ATOM 795 O O . LEU A 1 108 ? -2.905 -10.024 21.219 1.00 92.81 108 LEU A O 1
ATOM 799 N N . ALA A 1 109 ? -4.636 -9.563 22.563 1.00 89.81 109 ALA A N 1
ATOM 800 C CA . ALA A 1 109 ? -5.380 -8.845 21.535 1.00 89.81 109 ALA A CA 1
ATOM 801 C C . ALA A 1 109 ? -4.691 -7.525 21.150 1.00 89.81 109 ALA A C 1
ATOM 803 O O . ALA A 1 109 ? -4.634 -7.201 19.965 1.00 89.81 109 ALA A O 1
ATOM 804 N N . ASN A 1 110 ? -4.118 -6.807 22.123 1.00 94.81 110 ASN A N 1
ATOM 805 C CA . ASN A 1 110 ? -3.307 -5.615 21.866 1.00 94.81 110 ASN A CA 1
ATOM 806 C C . ASN A 1 110 ? -2.010 -5.956 21.117 1.00 94.81 110 ASN A C 1
ATOM 808 O O . ASN A 1 110 ? -1.656 -5.256 20.172 1.00 94.81 110 ASN A O 1
ATOM 812 N N . ALA A 1 111 ? -1.330 -7.050 21.474 1.00 94.69 111 ALA A N 1
ATOM 813 C CA . ALA A 1 111 ? -0.143 -7.514 20.755 1.00 94.69 111 ALA A CA 1
ATOM 814 C C . ALA A 1 111 ? -0.460 -7.844 19.285 1.00 94.69 111 ALA A C 1
ATOM 816 O O . ALA A 1 111 ? 0.270 -7.419 18.390 1.00 94.69 111 ALA A O 1
ATOM 817 N N . ASN A 1 112 ? -1.587 -8.515 19.022 1.00 92.62 112 ASN A N 1
ATOM 818 C CA . ASN A 1 112 ? -2.055 -8.765 17.659 1.00 92.62 112 ASN A CA 1
ATOM 819 C C . ASN A 1 112 ? -2.379 -7.459 16.911 1.00 92.62 112 ASN A C 1
ATOM 821 O O . ASN A 1 112 ? -1.975 -7.287 15.764 1.00 92.62 112 ASN A O 1
ATOM 825 N N . GLY A 1 113 ? -3.053 -6.506 17.566 1.00 93.44 113 GLY A N 1
ATOM 826 C CA . GLY A 1 113 ? -3.321 -5.182 16.998 1.00 93.44 113 GLY A CA 1
ATOM 827 C C . GLY A 1 113 ? -2.040 -4.423 16.632 1.00 93.44 113 GLY A C 1
ATOM 828 O O . GLY A 1 113 ? -1.941 -3.866 15.541 1.00 93.44 113 GLY A O 1
ATOM 829 N N . ALA A 1 114 ? -1.027 -4.460 17.501 1.00 95.38 114 ALA A N 1
ATOM 830 C CA . ALA A 1 114 ? 0.278 -3.850 17.251 1.00 95.38 114 ALA A CA 1
ATOM 831 C C . ALA A 1 114 ? 1.017 -4.536 16.091 1.00 95.38 114 ALA A C 1
ATOM 833 O O . ALA A 1 114 ? 1.558 -3.856 15.219 1.00 95.38 114 ALA A O 1
ATOM 834 N N . MET A 1 115 ? 0.991 -5.873 16.037 1.00 95.19 115 MET A N 1
ATOM 835 C CA . MET A 1 115 ? 1.554 -6.649 14.928 1.00 95.19 115 MET A CA 1
ATOM 836 C C . MET A 1 115 ? 0.868 -6.310 13.597 1.00 95.19 115 MET A C 1
ATOM 838 O O . MET A 1 115 ? 1.536 -6.148 12.576 1.00 95.19 115 MET A O 1
ATOM 842 N N . LEU A 1 116 ? -0.454 -6.135 13.599 1.00 95.31 116 LEU A N 1
ATOM 843 C CA . LEU A 1 116 ? -1.229 -5.743 12.422 1.00 95.31 116 LEU A CA 1
ATOM 844 C C . LEU A 1 116 ? -0.877 -4.323 11.951 1.00 95.31 116 LEU A C 1
ATOM 846 O O . LEU A 1 116 ? -0.668 -4.103 10.761 1.00 95.31 116 LEU A O 1
ATOM 850 N N . LEU A 1 117 ? -0.727 -3.368 12.873 1.00 96.50 117 LEU A N 1
ATOM 851 C CA . LEU A 1 117 ? -0.272 -2.012 12.544 1.00 96.50 117 LEU A CA 1
ATOM 852 C C . LEU A 1 117 ? 1.161 -2.004 11.987 1.00 96.50 117 LEU A C 1
ATOM 854 O O . LEU A 1 117 ? 1.435 -1.324 10.997 1.00 96.50 117 LEU A O 1
ATOM 858 N N . GLY A 1 118 ? 2.062 -2.791 12.580 1.00 96.94 118 GLY A N 1
ATOM 859 C CA . GLY A 1 118 ? 3.438 -2.936 12.103 1.00 96.94 118 GLY A CA 1
ATOM 860 C C . GLY A 1 118 ? 3.514 -3.571 10.712 1.00 96.94 118 GLY A C 1
ATOM 861 O O . GLY A 1 118 ? 4.199 -3.056 9.830 1.00 96.94 118 GLY A O 1
ATOM 862 N N . THR A 1 119 ? 2.766 -4.651 10.476 1.00 96.75 119 THR A N 1
ATOM 863 C CA . THR A 1 119 ? 2.697 -5.302 9.155 1.00 96.75 119 THR A CA 1
ATOM 864 C C . THR A 1 119 ? 2.049 -4.404 8.108 1.00 96.75 119 THR A C 1
ATOM 866 O O . THR A 1 119 ? 2.531 -4.365 6.981 1.00 96.75 119 THR A O 1
ATOM 869 N N . LEU A 1 120 ? 1.032 -3.614 8.469 1.00 97.69 120 LEU A N 1
ATOM 870 C CA . LEU A 1 120 ? 0.435 -2.617 7.579 1.00 97.69 120 LEU A CA 1
ATOM 871 C C . LEU A 1 120 ? 1.444 -1.538 7.173 1.00 97.69 120 LEU A C 1
ATOM 873 O O . LEU A 1 120 ? 1.511 -1.179 5.995 1.00 97.69 120 LEU A O 1
ATOM 877 N N . LEU A 1 121 ? 2.246 -1.038 8.118 1.00 98.06 121 LEU A N 1
ATOM 878 C CA . LEU A 1 121 ? 3.307 -0.071 7.832 1.00 98.06 121 LEU A CA 1
ATOM 879 C C . LEU A 1 121 ? 4.347 -0.656 6.865 1.00 98.06 121 LEU A C 1
ATOM 881 O O . LEU A 1 121 ? 4.675 -0.026 5.858 1.00 98.06 121 LEU A O 1
ATOM 885 N N . LEU A 1 122 ? 4.825 -1.875 7.136 1.00 97.88 122 LEU A N 1
ATOM 886 C CA . LEU A 1 122 ? 5.807 -2.557 6.287 1.00 97.88 122 LEU A CA 1
ATOM 887 C C . LEU A 1 122 ? 5.250 -2.874 4.896 1.00 97.88 122 LEU A C 1
ATOM 889 O O . LEU A 1 122 ? 5.928 -2.630 3.900 1.00 97.88 122 LEU A O 1
ATOM 893 N N . ALA A 1 123 ? 4.008 -3.354 4.810 1.00 98.25 123 ALA A N 1
ATOM 894 C CA . ALA A 1 123 ? 3.316 -3.592 3.548 1.00 98.25 123 ALA A CA 1
ATOM 895 C C . ALA A 1 123 ? 3.177 -2.297 2.738 1.00 98.25 123 ALA A C 1
ATOM 897 O O . ALA A 1 123 ? 3.482 -2.280 1.550 1.00 98.25 123 ALA A O 1
ATOM 898 N N . SER A 1 124 ? 2.802 -1.193 3.390 1.00 98.44 124 SER A N 1
ATOM 899 C CA . SER A 1 124 ? 2.685 0.123 2.748 1.00 98.44 124 SER A CA 1
ATOM 900 C C . SER A 1 124 ? 4.030 0.593 2.185 1.00 98.44 124 SER A C 1
ATOM 902 O O . SER A 1 124 ? 4.118 0.991 1.024 1.00 98.44 124 SER A O 1
ATOM 904 N N . ALA A 1 125 ? 5.104 0.486 2.973 1.00 98.12 125 ALA A N 1
ATOM 905 C CA . ALA A 1 125 ? 6.451 0.826 2.522 1.00 98.12 125 ALA A CA 1
ATOM 906 C C . ALA A 1 125 ? 6.920 -0.069 1.362 1.00 98.12 125 ALA A C 1
ATOM 908 O O . ALA A 1 125 ? 7.555 0.402 0.416 1.00 98.12 125 ALA A O 1
ATOM 909 N N . GLN A 1 126 ? 6.574 -1.355 1.392 1.00 97.88 126 GLN A N 1
ATOM 910 C CA . GLN A 1 126 ? 6.915 -2.284 0.321 1.00 97.88 126 GLN A CA 1
ATOM 911 C C . GLN A 1 126 ? 6.121 -2.029 -0.962 1.00 97.88 126 GLN A C 1
ATOM 913 O O . GLN A 1 126 ? 6.689 -2.124 -2.046 1.00 97.88 126 GLN A O 1
ATOM 918 N N . VAL A 1 127 ? 4.861 -1.594 -0.873 1.00 98.31 127 VAL A N 1
ATOM 919 C CA . VAL A 1 127 ? 4.093 -1.128 -2.038 1.00 98.31 127 VAL A CA 1
ATOM 920 C C . VAL A 1 127 ? 4.749 0.104 -2.662 1.00 98.31 127 VAL A C 1
ATOM 922 O O . VAL A 1 127 ? 4.968 0.127 -3.871 1.00 98.31 127 VAL A O 1
ATOM 925 N N . PHE A 1 128 ? 5.164 1.098 -1.869 1.00 97.88 128 PHE A N 1
ATOM 926 C CA . PHE A 1 128 ? 5.895 2.251 -2.414 1.00 97.88 128 PHE A CA 1
ATOM 927 C C . PHE A 1 128 ? 7.252 1.865 -3.005 1.00 97.88 128 PHE A C 1
ATOM 929 O O . PHE A 1 128 ? 7.649 2.417 -4.029 1.00 97.88 128 PHE A O 1
ATOM 936 N N . THR A 1 129 ? 7.943 0.889 -2.415 1.00 96.25 129 THR A N 1
ATOM 937 C CA . THR A 1 129 ? 9.201 0.348 -2.956 1.00 96.25 129 THR A CA 1
ATOM 938 C C . THR A 1 129 ? 8.964 -0.395 -4.276 1.00 96.25 129 THR A C 1
ATOM 940 O O . THR A 1 129 ? 9.755 -0.271 -5.211 1.00 96.25 129 THR A O 1
ATOM 943 N N . ALA A 1 130 ? 7.854 -1.130 -4.396 1.00 96.31 130 ALA A N 1
ATOM 944 C CA . ALA A 1 130 ? 7.426 -1.794 -5.626 1.00 96.31 130 ALA A CA 1
ATOM 945 C C . ALA A 1 130 ? 7.041 -0.801 -6.726 1.00 96.31 130 ALA A C 1
ATOM 947 O O . ALA A 1 130 ? 7.344 -1.045 -7.889 1.00 96.31 130 ALA A O 1
ATOM 948 N N . LEU A 1 131 ? 6.431 0.333 -6.384 1.00 96.62 131 LEU A N 1
ATOM 949 C CA . LEU A 1 131 ? 5.974 1.329 -7.358 1.00 96.62 131 LEU A CA 1
ATOM 950 C C . LEU A 1 131 ? 7.017 2.400 -7.693 1.00 96.62 131 LEU A C 1
ATOM 952 O O . LEU A 1 131 ? 6.922 3.035 -8.740 1.00 96.62 131 LEU A O 1
ATOM 956 N N . SER A 1 132 ? 8.031 2.583 -6.849 1.00 94.88 132 SER A N 1
ATOM 957 C CA . SER A 1 132 ? 9.116 3.529 -7.109 1.00 94.88 132 SER A CA 1
ATOM 958 C C . SER A 1 132 ? 10.180 2.908 -8.019 1.00 94.88 132 SER A C 1
ATOM 960 O O . SER A 1 132 ? 10.509 1.724 -7.875 1.00 94.88 132 SER A O 1
ATOM 962 N N . PRO A 1 133 ? 10.742 3.675 -8.965 1.00 92.31 133 PRO A N 1
ATOM 963 C CA . PRO A 1 133 ? 11.977 3.305 -9.649 1.00 92.31 133 PRO A CA 1
ATOM 964 C C . PRO A 1 133 ? 13.095 3.041 -8.630 1.00 92.31 133 PRO A C 1
ATOM 966 O O . PRO A 1 133 ? 13.132 3.677 -7.578 1.00 92.31 133 PRO A O 1
ATOM 969 N N . GLU A 1 134 ? 13.983 2.087 -8.912 1.00 89.31 134 GLU A N 1
ATOM 970 C CA . GLU A 1 134 ? 14.988 1.634 -7.932 1.00 89.31 134 GLU A CA 1
ATOM 971 C C . GLU A 1 134 ? 16.186 2.574 -7.790 1.00 89.31 134 GLU A C 1
ATOM 973 O O . GLU A 1 134 ? 16.897 2.505 -6.791 1.00 89.31 134 GLU A O 1
ATOM 978 N N . SER A 1 135 ? 16.421 3.424 -8.787 1.00 86.75 135 SER A N 1
ATOM 979 C CA . SER A 1 135 ? 17.632 4.229 -8.873 1.00 86.75 135 SER A CA 1
ATOM 980 C C . SER A 1 135 ? 17.428 5.512 -9.672 1.00 86.75 135 SER A C 1
ATOM 982 O O . SER A 1 135 ? 16.518 5.645 -10.498 1.00 86.75 135 SER A O 1
ATOM 984 N N . GLY A 1 136 ? 18.331 6.462 -9.429 1.00 87.25 136 GLY A N 1
ATOM 985 C CA . GLY A 1 136 ? 18.476 7.686 -10.208 1.00 87.25 136 GLY A CA 1
ATOM 986 C C . GLY A 1 136 ? 17.423 8.756 -9.916 1.00 87.25 136 GLY A C 1
ATOM 987 O O . GLY A 1 136 ? 16.694 8.721 -8.924 1.00 87.25 136 GLY A O 1
ATOM 988 N N . LEU A 1 137 ? 17.346 9.736 -10.817 1.00 87.56 137 LEU A N 1
ATOM 989 C CA . LEU A 1 137 ? 16.457 10.894 -10.689 1.00 87.56 137 LEU A CA 1
ATOM 990 C C . LEU A 1 137 ? 14.975 10.497 -10.607 1.00 87.56 137 LEU A C 1
ATOM 992 O O . LEU A 1 137 ? 14.211 11.118 -9.872 1.00 87.56 137 LEU A O 1
ATOM 996 N N . LEU A 1 138 ? 14.573 9.442 -11.323 1.00 88.75 138 LEU A N 1
ATOM 997 C CA . LEU A 1 138 ? 13.188 8.968 -11.341 1.00 88.75 138 LEU A CA 1
ATOM 998 C C . LEU A 1 138 ? 12.731 8.466 -9.965 1.00 88.75 138 LEU A C 1
ATOM 1000 O O . LEU A 1 138 ? 11.582 8.693 -9.593 1.00 88.75 138 LEU A O 1
ATOM 1004 N N . GLN A 1 139 ? 13.622 7.844 -9.184 1.00 91.69 139 GLN A N 1
ATOM 1005 C CA . GLN A 1 139 ? 13.324 7.441 -7.807 1.00 91.69 139 GLN A CA 1
ATOM 1006 C C . GLN A 1 139 ? 13.035 8.660 -6.925 1.00 91.69 139 GLN A C 1
ATOM 1008 O O . GLN A 1 139 ? 12.048 8.674 -6.185 1.00 91.69 139 GLN A O 1
ATOM 1013 N N . VAL A 1 140 ? 13.888 9.686 -7.006 1.00 92.62 140 VAL A N 1
ATOM 1014 C CA . VAL A 1 140 ? 13.735 10.924 -6.229 1.00 92.62 140 VAL A CA 1
ATOM 1015 C C . VAL A 1 140 ? 12.446 11.634 -6.629 1.00 92.62 140 VAL A C 1
ATOM 1017 O O . VAL A 1 140 ? 11.653 11.991 -5.760 1.00 92.62 140 VAL A O 1
ATOM 1020 N N . LEU A 1 141 ? 12.191 11.769 -7.933 1.00 91.88 141 LEU A N 1
ATOM 1021 C CA . LEU A 1 141 ? 10.994 12.420 -8.455 1.00 91.88 141 LEU A CA 1
ATOM 1022 C C . LEU A 1 141 ? 9.717 11.685 -8.036 1.00 91.88 141 LEU A C 1
ATOM 1024 O O . LEU A 1 141 ? 8.789 12.324 -7.549 1.00 91.88 141 LEU A O 1
ATOM 1028 N N . ALA A 1 142 ? 9.683 10.353 -8.157 1.00 93.50 142 ALA A N 1
ATOM 1029 C CA . ALA A 1 142 ? 8.552 9.547 -7.702 1.00 93.50 142 ALA A CA 1
ATOM 1030 C C . ALA A 1 142 ? 8.334 9.688 -6.188 1.00 93.50 142 ALA A C 1
ATOM 1032 O O . ALA A 1 142 ? 7.203 9.867 -5.742 1.00 93.50 142 ALA A O 1
ATOM 1033 N N . SER A 1 143 ? 9.411 9.674 -5.398 1.00 95.56 143 SER A N 1
ATOM 1034 C CA . SER A 1 143 ? 9.335 9.827 -3.941 1.00 95.56 143 SER A CA 1
ATOM 1035 C C . SER A 1 143 ? 8.780 11.192 -3.539 1.00 95.56 143 SER A C 1
ATOM 1037 O O . SER A 1 143 ? 7.862 11.262 -2.726 1.00 95.56 143 SER A O 1
ATOM 1039 N N . VAL A 1 144 ? 9.294 12.274 -4.133 1.00 96.81 144 VAL A N 1
ATOM 1040 C CA . VAL A 1 144 ? 8.806 13.641 -3.894 1.00 96.81 144 VAL A CA 1
ATOM 1041 C C . VAL A 1 144 ? 7.358 13.783 -4.358 1.00 96.81 144 VAL A C 1
ATOM 1043 O O . VAL A 1 144 ? 6.542 14.356 -3.641 1.00 96.81 144 VAL A O 1
ATOM 1046 N N . PHE A 1 145 ? 7.008 13.217 -5.513 1.00 96.31 145 PHE A N 1
ATOM 1047 C CA . PHE A 1 145 ? 5.639 13.213 -6.015 1.00 96.31 145 PHE A CA 1
ATOM 1048 C C . PHE A 1 145 ? 4.674 12.527 -5.039 1.00 96.31 145 PHE A C 1
ATOM 1050 O O . PHE A 1 145 ? 3.678 13.133 -4.646 1.00 96.31 145 PHE A O 1
ATOM 1057 N N . PHE A 1 146 ? 4.978 11.303 -4.589 1.00 97.25 146 PHE A N 1
ATOM 1058 C CA . PHE A 1 146 ? 4.147 10.599 -3.607 1.00 97.25 146 PHE A CA 1
ATOM 1059 C C . PHE A 1 146 ? 4.077 11.335 -2.274 1.00 97.25 146 PHE A C 1
ATOM 1061 O O . PHE A 1 146 ? 3.004 11.411 -1.677 1.00 97.25 146 PHE A O 1
ATOM 1068 N N . LEU A 1 147 ? 5.195 11.903 -1.822 1.00 98.00 147 LEU A N 1
ATOM 1069 C CA . LEU A 1 147 ? 5.260 12.687 -0.596 1.00 98.00 147 LEU A CA 1
ATOM 1070 C C . LEU A 1 147 ? 4.295 13.874 -0.661 1.00 98.00 147 LEU A C 1
ATOM 1072 O O . LEU A 1 147 ? 3.440 14.025 0.210 1.00 98.00 147 LEU A O 1
ATOM 1076 N N . LEU A 1 148 ? 4.393 14.685 -1.717 1.00 97.69 148 LEU A N 1
ATOM 1077 C CA . LEU A 1 148 ? 3.527 15.843 -1.924 1.00 97.69 148 LEU A CA 1
ATOM 1078 C C . LEU A 1 148 ? 2.065 15.432 -2.096 1.00 97.69 148 LEU A C 1
ATOM 1080 O O . LEU A 1 148 ? 1.179 16.077 -1.539 1.00 97.69 148 LEU A O 1
ATOM 1084 N N . LEU A 1 149 ? 1.802 14.336 -2.809 1.00 96.19 149 LEU A N 1
ATOM 1085 C CA . LEU A 1 149 ? 0.454 13.811 -2.999 1.00 96.19 149 LEU A CA 1
ATOM 1086 C C . LEU A 1 149 ? -0.176 13.372 -1.670 1.00 96.19 149 LEU A C 1
ATOM 1088 O O . LEU A 1 149 ? -1.322 13.731 -1.390 1.00 96.19 149 LEU A O 1
ATOM 1092 N N . LEU A 1 150 ? 0.561 12.647 -0.824 1.00 96.62 150 LEU A N 1
ATOM 1093 C CA . LEU A 1 150 ? 0.088 12.224 0.496 1.00 96.62 150 LEU A CA 1
ATOM 1094 C C . LEU A 1 150 ? -0.101 13.414 1.440 1.00 96.62 150 LEU A C 1
ATOM 1096 O O . LEU A 1 150 ? -1.125 13.487 2.116 1.00 96.62 150 LEU A O 1
ATOM 1100 N N . LEU A 1 151 ? 0.831 14.370 1.455 1.00 96.75 151 LEU A N 1
ATOM 1101 C CA . LEU A 1 151 ? 0.716 15.589 2.262 1.00 96.75 151 LEU A CA 1
ATOM 1102 C C . LEU A 1 151 ? -0.488 16.441 1.845 1.00 96.75 151 LEU A C 1
ATOM 1104 O O . LEU A 1 151 ? -1.258 16.879 2.699 1.00 96.75 151 LEU A O 1
ATOM 1108 N N . ASN A 1 152 ? -0.699 16.622 0.541 1.00 95.88 152 ASN A N 1
ATOM 1109 C CA . ASN A 1 152 ? -1.864 17.330 0.020 1.00 95.88 152 ASN A CA 1
ATOM 1110 C C . ASN A 1 152 ? -3.166 16.598 0.379 1.00 95.88 152 ASN A C 1
ATOM 1112 O O . ASN A 1 152 ? -4.131 17.200 0.843 1.00 95.88 152 ASN A O 1
ATOM 1116 N N . THR A 1 153 ? -3.180 15.272 0.245 1.00 93.50 153 THR A N 1
ATOM 1117 C CA . THR A 1 153 ? -4.356 14.464 0.593 1.00 93.50 153 THR A CA 1
ATOM 1118 C C . THR A 1 153 ? -4.660 14.519 2.089 1.00 93.50 153 THR A C 1
ATOM 1120 O O . THR A 1 153 ? -5.823 14.614 2.480 1.00 93.50 153 THR A O 1
ATOM 1123 N N . LEU A 1 154 ? -3.626 14.521 2.936 1.00 94.12 154 LEU A N 1
ATOM 1124 C CA . LEU A 1 154 ? -3.768 14.769 4.367 1.00 94.12 154 LEU A CA 1
ATOM 1125 C C . LEU A 1 154 ? -4.411 16.138 4.610 1.00 94.12 154 LEU A C 1
ATOM 1127 O O . LEU A 1 154 ? -5.384 16.217 5.356 1.00 94.12 154 LEU A O 1
ATOM 1131 N N . ALA A 1 155 ? -3.922 17.198 3.963 1.00 95.06 155 ALA A N 1
ATOM 1132 C CA . ALA A 1 155 ? -4.468 18.547 4.110 1.00 95.06 155 ALA A CA 1
ATOM 1133 C C . ALA A 1 155 ? -5.940 18.658 3.662 1.00 95.06 155 ALA A C 1
ATOM 1135 O O . ALA A 1 155 ? -6.728 19.320 4.337 1.00 95.06 155 ALA A O 1
ATOM 1136 N N . ALA A 1 156 ? -6.322 17.966 2.585 1.00 94.12 156 ALA A N 1
ATOM 1137 C CA . ALA A 1 156 ? -7.657 18.032 1.988 1.00 94.12 156 ALA A CA 1
ATOM 1138 C C . ALA A 1 156 ? -8.767 17.312 2.783 1.00 94.12 156 ALA A C 1
ATOM 1140 O O . ALA A 1 156 ? -9.943 17.552 2.522 1.00 94.12 156 ALA A O 1
ATOM 1141 N N . GLN A 1 157 ? -8.420 16.431 3.731 1.00 92.06 157 GLN A N 1
ATOM 1142 C CA . GLN A 1 157 ? -9.370 15.668 4.565 1.00 92.06 157 GLN A CA 1
ATOM 1143 C C . GLN A 1 157 ? -10.495 14.963 3.773 1.00 92.06 157 GLN A C 1
ATOM 1145 O O . GLN A 1 157 ? -11.683 15.188 4.025 1.00 92.06 157 GLN A O 1
ATOM 1150 N N . PRO A 1 158 ? -10.166 14.100 2.795 1.00 91.56 158 PRO A N 1
ATOM 1151 C CA . PRO A 1 158 ? -11.183 13.414 2.012 1.00 91.56 158 PRO A CA 1
ATOM 1152 C C . PRO A 1 158 ? -12.005 12.445 2.871 1.00 91.56 158 PRO A C 1
ATOM 1154 O O . PRO A 1 158 ? -11.504 11.799 3.789 1.00 91.56 158 PRO A O 1
ATOM 1157 N N . THR A 1 159 ? -13.272 12.261 2.504 1.00 93.25 159 THR A N 1
ATOM 1158 C CA . THR A 1 159 ? -14.108 11.179 3.047 1.00 93.25 159 THR A CA 1
ATOM 1159 C C . THR A 1 159 ? -13.471 9.810 2.781 1.00 93.25 159 THR A C 1
ATOM 1161 O O . THR A 1 159 ? -12.919 9.616 1.695 1.00 93.25 159 THR A O 1
ATOM 1164 N N . ARG A 1 160 ? -13.665 8.835 3.681 1.00 92.12 160 ARG A N 1
ATOM 1165 C CA . ARG A 1 160 ? -13.166 7.446 3.577 1.00 92.12 160 ARG A CA 1
ATOM 1166 C C . ARG A 1 160 ? -13.271 6.833 2.172 1.00 92.12 160 ARG A C 1
ATOM 1168 O O . ARG A 1 160 ? -12.286 6.333 1.639 1.00 92.12 160 ARG A O 1
ATOM 1175 N N . ALA A 1 161 ? -14.450 6.898 1.547 1.00 92.25 161 ALA A N 1
ATOM 1176 C CA . ALA A 1 161 ? -14.680 6.309 0.224 1.00 92.25 161 ALA A CA 1
ATOM 1177 C C . ALA A 1 161 ? -13.838 6.985 -0.874 1.00 92.25 161 ALA A C 1
ATOM 1179 O O . ALA A 1 161 ? -13.176 6.309 -1.658 1.00 92.25 161 ALA A O 1
ATOM 1180 N N . ARG A 1 162 ? -13.806 8.324 -0.886 1.00 92.94 162 ARG A N 1
ATOM 1181 C CA . ARG A 1 162 ? -12.982 9.101 -1.826 1.00 92.94 162 ARG A CA 1
ATOM 1182 C C . ARG A 1 162 ? -11.489 8.877 -1.594 1.00 92.94 162 ARG A C 1
ATOM 1184 O O . ARG A 1 162 ? -10.742 8.801 -2.561 1.00 92.94 162 ARG A O 1
ATOM 1191 N N . ALA A 1 163 ? -11.068 8.743 -0.336 1.00 93.50 163 ALA A N 1
ATOM 1192 C CA . ALA A 1 163 ? -9.691 8.436 0.037 1.00 93.50 163 ALA A CA 1
ATOM 1193 C C . ALA A 1 163 ? -9.243 7.088 -0.552 1.00 93.50 163 ALA A C 1
ATOM 1195 O O . ALA A 1 163 ? -8.228 7.032 -1.239 1.00 93.50 163 ALA A O 1
ATOM 1196 N N . MET A 1 164 ? -10.046 6.035 -0.364 1.00 95.44 164 MET A N 1
ATOM 1197 C CA . MET A 1 164 ? -9.779 4.697 -0.905 1.00 95.44 164 MET A CA 1
ATOM 1198 C C . MET A 1 164 ? -9.798 4.658 -2.435 1.00 95.44 164 MET A C 1
ATOM 1200 O O . MET A 1 164 ? -8.916 4.056 -3.044 1.00 95.44 164 MET A O 1
ATOM 1204 N N . GLN A 1 165 ? -10.769 5.326 -3.066 1.00 96.19 165 GLN A N 1
ATOM 1205 C CA . GLN A 1 165 ? -10.848 5.403 -4.525 1.00 96.19 165 GLN A CA 1
ATOM 1206 C C . GLN A 1 165 ? -9.639 6.140 -5.111 1.00 96.19 165 GLN A C 1
ATOM 1208 O O . GLN A 1 165 ? -9.006 5.640 -6.037 1.00 96.19 165 GLN A O 1
ATOM 1213 N N . SER A 1 166 ? -9.297 7.303 -4.550 1.00 95.38 166 SER A N 1
ATOM 1214 C CA . SER A 1 166 ? -8.137 8.089 -4.974 1.00 95.38 166 SER A CA 1
ATOM 1215 C C . SER A 1 166 ? -6.841 7.297 -4.806 1.00 95.38 166 SER A C 1
ATOM 1217 O O . SER A 1 166 ? -6.050 7.205 -5.742 1.00 95.38 166 SER A O 1
ATOM 1219 N N . LEU A 1 167 ? -6.656 6.640 -3.656 1.00 95.88 167 LEU A N 1
ATOM 1220 C CA . LEU A 1 167 ? -5.490 5.800 -3.395 1.00 95.88 167 LEU A CA 1
ATOM 1221 C C . LEU A 1 167 ? -5.382 4.652 -4.405 1.00 95.88 167 LEU A C 1
ATOM 1223 O O . LEU A 1 167 ? -4.312 4.436 -4.967 1.00 95.88 167 LEU A O 1
ATOM 1227 N N . GLY A 1 168 ? -6.489 3.958 -4.681 1.00 97.25 168 GLY A N 1
ATOM 1228 C CA . GLY A 1 168 ? -6.537 2.904 -5.694 1.00 97.25 168 GLY A CA 1
ATOM 1229 C C . GLY A 1 168 ? -6.116 3.406 -7.073 1.00 97.25 168 GLY A C 1
ATOM 1230 O O . GLY A 1 168 ? -5.252 2.802 -7.707 1.00 97.25 168 GLY A O 1
ATOM 1231 N N . VAL A 1 169 ? -6.661 4.547 -7.507 1.00 97.31 169 VAL A N 1
ATOM 1232 C CA . VAL A 1 169 ? -6.306 5.166 -8.793 1.00 97.31 169 VAL A CA 1
ATOM 1233 C C . VAL A 1 169 ? -4.828 5.541 -8.835 1.00 97.31 169 VAL A C 1
ATOM 1235 O O . VAL A 1 169 ? -4.157 5.230 -9.814 1.00 97.31 169 VAL A O 1
ATOM 1238 N N . VAL A 1 170 ? -4.296 6.165 -7.783 1.00 96.44 170 VAL A N 1
ATOM 1239 C CA . VAL A 1 170 ? -2.890 6.592 -7.725 1.00 96.44 170 VAL A CA 1
ATOM 1240 C C . VAL A 1 170 ? -1.934 5.398 -7.755 1.00 96.44 170 VAL A C 1
ATOM 1242 O O . VAL A 1 170 ? -0.991 5.406 -8.545 1.00 96.44 170 VAL A O 1
ATOM 1245 N N . LEU A 1 171 ? -2.177 4.357 -6.950 1.00 97.25 171 LEU A N 1
ATOM 1246 C CA . LEU A 1 171 ? -1.312 3.171 -6.909 1.00 97.25 171 LEU A CA 1
ATOM 1247 C C . LEU A 1 171 ? -1.335 2.403 -8.236 1.00 97.25 171 LEU A C 1
ATOM 1249 O O . LEU A 1 171 ? -0.281 2.021 -8.742 1.00 97.25 171 LEU A O 1
ATOM 1253 N N . LEU A 1 172 ? -2.516 2.224 -8.835 1.00 97.62 172 LEU A N 1
ATOM 1254 C CA . LEU A 1 172 ? -2.646 1.563 -10.136 1.00 97.62 172 LEU A CA 1
ATOM 1255 C C . LEU A 1 172 ? -2.037 2.398 -11.267 1.00 97.62 172 LEU A C 1
ATOM 1257 O O . LEU A 1 172 ? -1.370 1.852 -12.142 1.00 97.62 172 LEU A O 1
ATOM 1261 N N . SER A 1 173 ? -2.198 3.721 -11.235 1.00 96.75 173 SER A N 1
ATOM 1262 C CA . SER A 1 173 ? -1.586 4.609 -12.232 1.00 96.75 173 SER A CA 1
ATOM 1263 C C . SER A 1 173 ? -0.062 4.580 -12.137 1.00 96.75 173 SER A C 1
ATOM 1265 O O . SER A 1 173 ? 0.617 4.495 -13.157 1.00 96.75 173 SER A O 1
ATOM 1267 N N . ALA A 1 174 ? 0.488 4.583 -10.920 1.00 95.94 174 ALA A N 1
ATOM 1268 C CA . ALA A 1 174 ? 1.922 4.435 -10.703 1.00 95.94 174 ALA A CA 1
ATOM 1269 C C . ALA A 1 174 ? 2.446 3.068 -11.166 1.00 95.94 174 ALA A C 1
ATOM 1271 O O . ALA A 1 174 ? 3.527 2.995 -11.748 1.00 95.94 174 ALA A O 1
ATOM 1272 N N . PHE A 1 175 ? 1.669 1.998 -10.960 1.00 96.62 175 PHE A N 1
ATOM 1273 C CA . PHE A 1 175 ? 1.986 0.670 -11.483 1.00 96.62 175 PHE A CA 1
ATOM 1274 C C . PHE A 1 175 ? 2.085 0.687 -13.012 1.00 96.62 175 PHE A C 1
ATOM 1276 O O . PHE A 1 175 ? 3.106 0.271 -13.556 1.00 96.62 175 PHE A O 1
ATOM 1283 N N . VAL A 1 176 ? 1.064 1.214 -13.698 1.00 96.19 176 VAL A N 1
ATOM 1284 C CA . VAL A 1 176 ? 1.049 1.317 -15.166 1.00 96.19 176 VAL A CA 1
ATOM 1285 C C . VAL A 1 176 ? 2.224 2.159 -15.653 1.00 96.19 176 VAL A C 1
ATOM 1287 O O . VAL A 1 176 ? 2.932 1.757 -16.574 1.00 96.19 176 VAL A O 1
ATOM 1290 N N . LEU A 1 177 ? 2.489 3.293 -15.004 1.00 92.75 177 LEU A N 1
ATOM 1291 C CA . LEU A 1 177 ? 3.616 4.145 -15.358 1.00 92.75 177 LEU A CA 1
ATOM 1292 C C . LEU A 1 177 ? 4.946 3.383 -15.246 1.00 92.75 177 LEU A C 1
ATOM 1294 O O . LEU A 1 177 ? 5.704 3.340 -16.209 1.00 92.75 177 LEU A O 1
ATOM 1298 N N . LYS A 1 178 ? 5.224 2.730 -14.110 1.00 91.81 178 LYS A N 1
ATOM 1299 C CA . LYS A 1 178 ? 6.498 2.030 -13.883 1.00 91.81 178 LYS A CA 1
ATOM 1300 C C . LYS A 1 178 ? 6.668 0.767 -14.731 1.00 91.81 178 LYS A C 1
ATOM 1302 O O . LYS A 1 178 ? 7.753 0.538 -15.250 1.00 91.81 178 LYS A O 1
ATOM 1307 N N . TYR A 1 179 ? 5.653 -0.086 -14.804 1.00 91.44 179 TYR A N 1
ATOM 1308 C CA . TYR A 1 179 ? 5.804 -1.432 -15.365 1.00 91.44 179 TYR A CA 1
ATOM 1309 C C . TYR A 1 179 ? 5.337 -1.558 -16.809 1.00 91.44 179 TYR A C 1
ATOM 1311 O O . TYR A 1 179 ? 5.734 -2.502 -17.475 1.00 91.44 179 TYR A O 1
ATOM 1319 N N . VAL A 1 180 ? 4.504 -0.638 -17.300 1.00 90.31 180 VAL A N 1
ATOM 1320 C CA . VAL A 1 180 ? 4.044 -0.655 -18.695 1.00 90.31 180 VAL A CA 1
ATOM 1321 C C . VAL A 1 180 ? 4.738 0.448 -19.478 1.00 90.31 180 VAL A C 1
ATOM 1323 O O . VAL A 1 180 ? 5.390 0.176 -20.480 1.00 90.31 180 VAL A O 1
ATOM 1326 N N . VAL A 1 181 ? 4.646 1.696 -19.008 1.00 89.12 181 VAL A N 1
ATOM 1327 C CA . VAL A 1 181 ? 5.190 2.839 -19.752 1.00 89.12 181 VAL A CA 1
ATOM 1328 C C . VAL A 1 181 ? 6.714 2.827 -19.721 1.00 89.12 181 VAL A C 1
ATOM 1330 O O . VAL A 1 181 ? 7.321 2.788 -20.787 1.00 89.12 181 VAL A O 1
ATOM 1333 N N . LEU A 1 182 ? 7.344 2.813 -18.541 1.00 86.62 182 LEU A N 1
ATOM 1334 C CA . LEU A 1 182 ? 8.809 2.796 -18.458 1.00 86.62 182 LEU A CA 1
ATOM 1335 C C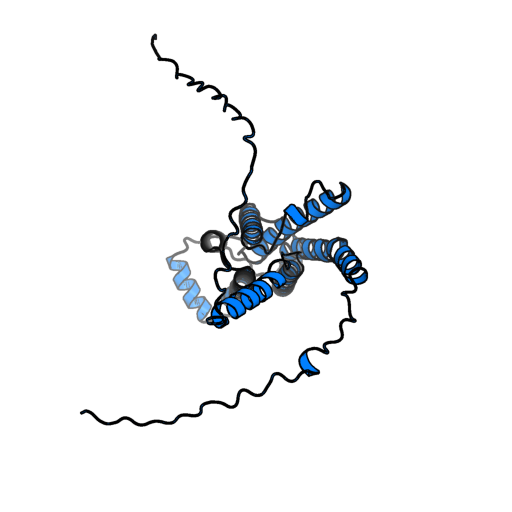 . LEU A 1 182 ? 9.386 1.548 -19.139 1.00 86.62 182 LEU A C 1
ATOM 1337 O O . LEU A 1 182 ? 10.278 1.688 -19.967 1.00 86.62 182 LEU A O 1
ATOM 1341 N N . ASP A 1 183 ? 8.844 0.358 -18.879 1.00 85.44 183 ASP A N 1
ATOM 1342 C CA . ASP A 1 183 ? 9.340 -0.875 -19.508 1.00 85.44 183 ASP A CA 1
ATOM 1343 C C . ASP A 1 183 ? 9.263 -0.813 -21.048 1.00 85.44 183 ASP A C 1
ATOM 1345 O O . ASP A 1 183 ? 10.240 -1.109 -21.734 1.00 85.44 183 ASP A O 1
ATOM 1349 N N . SER A 1 184 ? 8.166 -0.282 -21.609 1.00 83.50 184 SER A N 1
ATOM 1350 C CA . SER A 1 184 ? 8.036 -0.081 -23.064 1.00 83.50 184 SER A CA 1
ATOM 1351 C C . SER A 1 184 ? 9.030 0.931 -23.649 1.00 83.50 184 SER A C 1
ATOM 1353 O O . SER A 1 184 ? 9.423 0.817 -24.811 1.00 83.50 184 SER A O 1
ATOM 1355 N N . LEU A 1 185 ? 9.448 1.926 -22.858 1.00 81.56 185 LEU A N 1
ATOM 1356 C CA . LEU A 1 185 ? 10.426 2.933 -23.273 1.00 81.56 185 LEU A CA 1
ATOM 1357 C C . LEU A 1 185 ? 11.861 2.395 -23.236 1.00 81.56 185 LEU A C 1
ATOM 1359 O O . LEU A 1 185 ? 12.691 2.827 -24.039 1.00 81.56 185 LEU A O 1
ATOM 1363 N N . TYR A 1 186 ? 12.143 1.466 -22.319 1.00 76.00 186 TYR A N 1
ATOM 1364 C CA . TYR A 1 186 ? 13.459 0.850 -22.140 1.00 76.00 186 TYR A CA 1
ATOM 1365 C C . TYR A 1 186 ? 13.621 -0.488 -22.875 1.00 76.00 186 TYR A C 1
ATOM 1367 O O . TYR A 1 186 ? 14.726 -1.034 -22.892 1.00 76.00 186 TYR A O 1
ATOM 1375 N N . ALA A 1 187 ? 12.566 -0.994 -23.521 1.00 74.88 187 ALA A N 1
ATOM 1376 C CA . ALA A 1 187 ? 12.643 -2.189 -24.345 1.00 74.88 187 ALA A CA 1
ATOM 1377 C C . ALA A 1 187 ? 13.728 -2.040 -25.441 1.00 74.88 187 ALA A C 1
ATOM 1379 O O . ALA A 1 187 ? 13.843 -0.988 -26.085 1.00 74.88 187 ALA A O 1
ATOM 1380 N N . PRO A 1 188 ? 14.553 -3.079 -25.668 1.00 67.06 188 PRO A N 1
ATOM 1381 C CA . PRO A 1 188 ? 15.691 -3.001 -26.582 1.00 67.06 188 PRO A CA 1
ATOM 1382 C C . PRO A 1 188 ? 15.287 -2.812 -28.053 1.00 67.06 188 PRO A C 1
ATOM 1384 O O . PRO A 1 188 ? 16.085 -2.275 -28.824 1.00 67.06 188 PRO A O 1
ATOM 1387 N N . GLU A 1 189 ? 14.061 -3.175 -28.441 1.00 71.25 189 GLU A N 1
ATOM 1388 C CA . GLU A 1 189 ? 13.569 -3.027 -29.813 1.00 71.25 189 GLU A CA 1
ATOM 1389 C C . GLU A 1 189 ? 13.126 -1.582 -30.104 1.00 71.25 189 GLU A C 1
ATOM 1391 O O . GLU A 1 189 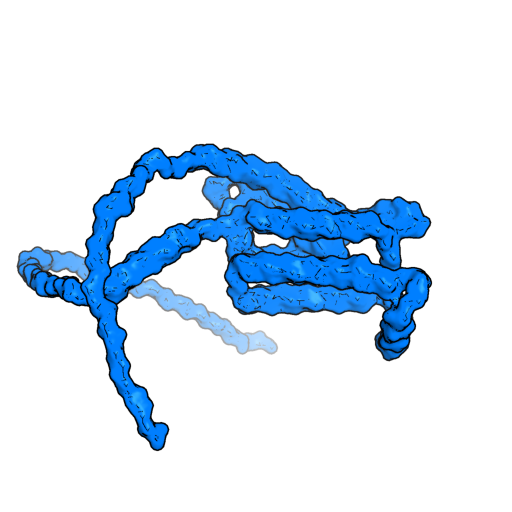? 12.273 -1.007 -29.430 1.00 71.25 189 GLU A O 1
ATOM 1396 N N . GLY A 1 190 ? 13.781 -0.956 -31.086 1.00 59.28 190 GLY A N 1
ATOM 1397 C CA . GLY A 1 190 ? 13.802 0.492 -31.297 1.00 59.28 190 GLY A CA 1
ATOM 1398 C C . GLY A 1 190 ? 12.452 1.138 -31.616 1.00 59.28 190 GLY A C 1
ATOM 1399 O O . GLY A 1 190 ? 12.109 1.330 -32.781 1.00 59.28 190 GLY A O 1
ATOM 1400 N N . SER A 1 191 ? 11.739 1.592 -30.585 1.00 64.19 191 SER A N 1
ATOM 1401 C CA . SER A 1 191 ? 10.559 2.445 -30.742 1.00 64.19 191 SER A CA 1
ATOM 1402 C C . SER A 1 191 ? 10.952 3.914 -30.981 1.00 64.19 191 SER A C 1
ATOM 1404 O O . SER A 1 191 ? 11.923 4.433 -30.429 1.00 64.19 191 SER A O 1
ATOM 1406 N N . LEU A 1 192 ? 10.185 4.631 -31.808 1.00 73.38 192 LEU A N 1
ATOM 1407 C CA . LEU A 1 192 ? 10.335 6.083 -32.016 1.00 73.38 192 LEU A CA 1
ATOM 1408 C C . LEU A 1 192 ? 10.235 6.871 -30.698 1.00 73.38 192 LEU A C 1
ATOM 1410 O O . LEU A 1 192 ? 10.915 7.883 -30.529 1.00 73.38 192 LEU A O 1
ATOM 1414 N N . ALA A 1 193 ? 9.442 6.367 -29.748 1.00 66.62 193 ALA A N 1
ATOM 1415 C CA . ALA A 1 193 ? 9.330 6.916 -28.404 1.00 66.62 193 ALA A CA 1
ATOM 1416 C C . ALA A 1 193 ? 10.676 6.890 -27.669 1.00 66.62 193 ALA A C 1
ATOM 1418 O O . ALA A 1 193 ? 11.034 7.886 -27.046 1.00 66.62 193 ALA A O 1
ATOM 1419 N N . ARG A 1 194 ? 11.471 5.820 -27.827 1.00 67.31 194 ARG A N 1
ATOM 1420 C CA . ARG A 1 194 ? 12.838 5.767 -27.299 1.00 67.31 194 ARG A CA 1
ATOM 1421 C C . ARG A 1 194 ? 13.676 6.909 -27.850 1.00 67.31 194 ARG A C 1
ATOM 1423 O O . ARG A 1 194 ? 14.317 7.584 -27.061 1.00 67.31 194 ARG A O 1
ATOM 1430 N N . LYS A 1 195 ? 13.649 7.186 -29.160 1.00 75.19 195 LYS A N 1
ATOM 1431 C CA . LYS A 1 195 ? 14.429 8.300 -29.739 1.00 75.19 195 LYS A CA 1
ATOM 1432 C C . LYS A 1 195 ? 14.045 9.636 -29.105 1.00 75.19 195 LYS A C 1
ATOM 1434 O O . LYS A 1 195 ? 14.917 10.328 -28.605 1.00 75.19 195 LYS A O 1
ATOM 1439 N N . VAL A 1 196 ? 12.749 9.944 -29.037 1.00 76.25 196 VAL A N 1
ATOM 1440 C CA . VAL A 1 196 ? 12.252 11.199 -28.446 1.00 76.25 196 VAL A CA 1
ATOM 1441 C C . VAL A 1 196 ? 12.623 11.316 -26.967 1.00 76.25 196 VAL A C 1
ATOM 1443 O O . VAL A 1 196 ? 13.121 12.353 -26.533 1.00 76.25 196 VAL A O 1
ATOM 1446 N N . VAL A 1 197 ? 12.425 10.244 -26.198 1.00 71.06 197 VAL A N 1
ATOM 1447 C CA . VAL A 1 197 ? 12.748 10.204 -24.769 1.00 71.06 197 VAL A CA 1
ATOM 1448 C C . VAL A 1 197 ? 14.254 10.304 -24.547 1.00 71.06 197 VAL A C 1
ATOM 1450 O O . VAL A 1 197 ? 14.670 11.071 -23.690 1.00 71.06 197 VAL A O 1
ATOM 1453 N N . THR A 1 198 ? 15.075 9.618 -25.347 1.00 70.31 198 THR A N 1
ATOM 1454 C CA . THR A 1 198 ? 16.542 9.677 -25.239 1.00 70.31 198 THR A CA 1
ATOM 1455 C C . THR A 1 198 ? 17.050 11.078 -25.572 1.00 70.31 198 THR A C 1
ATOM 1457 O O . THR A 1 198 ? 17.863 11.596 -24.825 1.00 70.31 198 THR A O 1
ATOM 1460 N N . THR A 1 199 ? 16.507 11.750 -26.594 1.00 76.69 199 THR A N 1
ATOM 1461 C CA . THR A 1 199 ? 16.890 13.134 -26.935 1.00 76.69 199 THR A CA 1
ATOM 1462 C C . THR A 1 199 ? 16.479 14.143 -25.855 1.00 76.69 199 THR A C 1
ATOM 1464 O O . THR A 1 199 ? 17.255 15.033 -25.515 1.00 76.69 199 THR A O 1
ATOM 1467 N N . LEU A 1 200 ? 15.282 14.002 -25.272 1.00 72.94 200 LEU A N 1
ATOM 1468 C CA . LEU A 1 200 ? 14.843 14.828 -24.135 1.00 72.94 200 LEU A CA 1
ATOM 1469 C C . LEU A 1 200 ? 15.701 14.588 -22.890 1.00 72.94 200 LEU A C 1
ATOM 1471 O O . LEU A 1 200 ? 16.013 15.518 -22.148 1.00 72.94 200 LEU A O 1
ATOM 1475 N N . ILE A 1 201 ? 16.082 13.334 -22.669 1.00 68.25 201 ILE A N 1
ATOM 1476 C CA . ILE A 1 201 ? 16.885 12.914 -21.531 1.00 68.25 201 ILE A CA 1
ATOM 1477 C C . ILE A 1 201 ? 18.343 13.343 -21.688 1.00 68.25 201 ILE A C 1
ATOM 1479 O O . ILE A 1 201 ? 18.901 13.838 -20.720 1.00 68.25 201 ILE A O 1
ATOM 1483 N N . GLU A 1 202 ? 18.958 13.221 -22.861 1.00 69.69 202 GLU A N 1
ATOM 1484 C CA . GLU A 1 202 ? 20.336 13.670 -23.113 1.00 69.69 202 GLU A CA 1
ATOM 1485 C C . GLU A 1 202 ? 20.498 15.179 -22.890 1.00 69.69 202 GLU A C 1
ATOM 1487 O O . GLU A 1 202 ? 21.553 15.624 -22.445 1.00 69.69 202 GLU A O 1
ATOM 1492 N N . GLY A 1 203 ? 19.439 15.968 -23.109 1.00 68.94 203 GLY A N 1
ATOM 1493 C CA . GLY A 1 203 ? 19.442 17.404 -22.815 1.00 68.94 203 GLY A CA 1
ATOM 1494 C C . GLY A 1 203 ? 19.358 17.762 -21.324 1.00 68.94 203 GLY A C 1
ATOM 1495 O O . GLY A 1 203 ? 19.721 18.874 -20.949 1.00 68.94 203 GLY A O 1
ATOM 1496 N N . VAL A 1 204 ? 18.881 16.850 -20.466 1.00 66.50 204 VAL A N 1
ATOM 1497 C CA . VAL A 1 204 ? 18.590 17.120 -19.038 1.00 66.50 204 VAL A CA 1
ATOM 1498 C C . VAL A 1 204 ? 19.421 16.241 -18.090 1.00 66.50 204 VAL A C 1
ATOM 1500 O O . VAL A 1 204 ? 19.623 16.579 -16.924 1.00 66.50 204 VAL A O 1
ATOM 1503 N N . SER A 1 205 ? 19.931 15.111 -18.571 1.00 58.62 205 SER A N 1
ATOM 1504 C CA . SER A 1 205 ? 20.620 14.090 -17.793 1.00 58.62 205 SER A CA 1
ATOM 1505 C C . SER A 1 205 ? 22.104 14.089 -18.129 1.00 58.62 205 SER A C 1
ATOM 1507 O O . SER A 1 205 ? 22.531 13.539 -19.139 1.00 58.62 205 SER A O 1
ATOM 1509 N N . LEU A 1 206 ? 22.909 14.644 -17.227 1.00 59.91 206 LEU A N 1
ATOM 1510 C CA . LEU A 1 206 ? 24.361 14.448 -17.156 1.00 59.91 206 LEU A CA 1
ATOM 1511 C C . LEU A 1 206 ? 24.713 12.975 -16.809 1.00 59.91 206 LEU A C 1
ATOM 1513 O O . LEU A 1 206 ? 25.377 12.706 -15.814 1.00 59.91 206 LEU A O 1
ATOM 1517 N N . GLY A 1 207 ? 24.220 11.998 -17.581 1.00 56.22 207 GLY A N 1
ATOM 1518 C CA . GLY A 1 207 ? 24.629 10.586 -17.519 1.00 56.22 207 GLY A CA 1
ATOM 1519 C C . GLY A 1 207 ? 24.102 9.740 -16.347 1.00 56.22 207 GLY A C 1
ATOM 1520 O O . GLY A 1 207 ? 24.601 8.640 -16.134 1.00 56.22 207 GLY A O 1
ATOM 1521 N N . ALA A 1 208 ? 23.104 10.194 -15.582 1.00 59.22 208 ALA A N 1
ATOM 1522 C CA . ALA A 1 208 ? 22.725 9.560 -14.304 1.00 59.22 208 ALA A CA 1
ATOM 1523 C C . ALA A 1 208 ? 21.522 8.588 -14.352 1.00 59.22 208 ALA A C 1
ATOM 1525 O O . ALA A 1 208 ? 21.006 8.186 -13.306 1.00 59.22 208 ALA A O 1
ATOM 1526 N N . LEU A 1 209 ? 21.025 8.211 -15.534 1.00 60.50 209 LEU A N 1
ATOM 1527 C CA . LEU A 1 209 ? 19.848 7.338 -15.659 1.00 60.50 209 LEU A CA 1
ATOM 1528 C C . LEU A 1 209 ? 20.238 5.865 -15.797 1.00 60.50 209 LEU A C 1
ATOM 1530 O O . LEU A 1 209 ? 20.094 5.255 -16.851 1.00 60.50 209 LEU A O 1
ATOM 1534 N N . GLY A 1 210 ? 20.704 5.282 -14.694 1.00 65.25 210 GLY A N 1
ATOM 1535 C CA . GLY A 1 210 ? 20.782 3.830 -14.561 1.00 65.25 210 GLY A CA 1
ATOM 1536 C C . GLY A 1 210 ? 19.387 3.254 -14.319 1.00 65.25 210 GLY A C 1
ATOM 1537 O O . GLY A 1 210 ? 18.933 3.242 -13.175 1.00 65.25 210 GLY A O 1
ATOM 1538 N N . TYR A 1 211 ? 18.704 2.807 -15.375 1.00 72.75 211 TYR A N 1
ATOM 1539 C CA . TYR A 1 211 ? 17.506 1.966 -15.271 1.00 72.75 211 TYR A CA 1
ATOM 1540 C C . TYR A 1 211 ? 17.884 0.523 -15.602 1.00 72.75 211 TYR A C 1
ATOM 1542 O O . TYR A 1 211 ? 18.422 0.243 -16.672 1.00 72.75 211 TYR A O 1
ATOM 1550 N N . THR A 1 212 ? 17.624 -0.393 -14.675 1.00 73.88 212 THR A N 1
ATOM 1551 C CA . THR A 1 212 ? 17.788 -1.830 -14.887 1.00 73.88 212 THR A CA 1
ATOM 1552 C C . THR A 1 212 ? 16.447 -2.421 -15.301 1.00 73.88 212 THR A C 1
ATOM 1554 O O . THR A 1 212 ? 15.461 -2.279 -14.582 1.00 73.88 212 THR A O 1
ATOM 1557 N N . ALA A 1 213 ? 16.399 -3.072 -16.465 1.00 77.25 213 ALA A N 1
ATOM 1558 C CA . ALA A 1 213 ? 15.186 -3.735 -16.931 1.00 77.25 213 ALA A CA 1
ATOM 1559 C C . ALA A 1 213 ? 14.821 -4.901 -15.997 1.00 77.25 213 ALA A C 1
ATOM 1561 O O . ALA A 1 213 ? 15.668 -5.733 -15.650 1.00 77.25 213 ALA A O 1
ATOM 1562 N N . HIS A 1 214 ? 13.557 -4.958 -15.579 1.00 82.62 214 HIS A N 1
ATOM 1563 C CA . HIS A 1 214 ? 13.036 -6.008 -14.703 1.00 82.62 214 HIS A CA 1
ATOM 1564 C C . HIS A 1 214 ? 12.389 -7.119 -15.516 1.00 82.62 214 HIS A C 1
ATOM 1566 O O . HIS A 1 214 ? 11.755 -6.870 -16.532 1.00 82.62 214 HIS A O 1
ATOM 1572 N N . GLY A 1 215 ? 12.480 -8.360 -15.035 1.00 85.31 215 GLY A N 1
ATOM 1573 C CA . GLY A 1 215 ? 11.781 -9.469 -15.688 1.00 85.31 215 GLY A CA 1
ATOM 1574 C C . GLY A 1 215 ? 10.265 -9.329 -15.592 1.00 85.31 215 GLY A C 1
ATOM 1575 O O . GLY A 1 215 ? 9.753 -8.841 -14.582 1.00 85.31 215 GLY A O 1
ATOM 1576 N N . ALA A 1 216 ? 9.544 -9.842 -16.595 1.00 88.00 216 ALA A N 1
ATOM 1577 C CA . ALA A 1 216 ? 8.078 -9.814 -16.648 1.00 88.00 216 ALA A CA 1
ATOM 1578 C C . ALA A 1 216 ? 7.419 -10.372 -15.369 1.00 88.00 216 ALA A C 1
ATOM 1580 O O . ALA A 1 216 ? 6.403 -9.854 -14.909 1.00 88.00 216 ALA A O 1
ATOM 1581 N N . ALA A 1 217 ? 8.040 -11.374 -14.732 1.00 91.69 217 ALA A N 1
ATOM 1582 C CA . ALA A 1 217 ? 7.596 -11.922 -13.449 1.00 91.69 217 ALA A CA 1
ATOM 1583 C C . ALA A 1 217 ? 7.473 -10.851 -12.347 1.00 91.69 217 ALA A C 1
ATOM 1585 O O . ALA A 1 217 ? 6.528 -10.884 -11.562 1.00 91.69 217 ALA A O 1
ATOM 1586 N N . THR A 1 218 ? 8.373 -9.862 -12.316 1.00 93.81 218 THR A N 1
ATOM 1587 C CA . THR A 1 218 ? 8.319 -8.763 -11.340 1.00 93.81 218 THR A CA 1
ATOM 1588 C C . THR A 1 218 ? 7.060 -7.916 -11.515 1.00 93.81 218 THR A C 1
ATOM 1590 O O . THR A 1 218 ? 6.444 -7.546 -10.518 1.00 93.81 218 THR A O 1
ATOM 1593 N N . ALA A 1 219 ? 6.648 -7.634 -12.755 1.00 93.75 219 ALA A N 1
ATOM 1594 C CA . ALA A 1 219 ? 5.443 -6.854 -13.030 1.00 93.75 219 ALA A CA 1
ATOM 1595 C C . ALA A 1 219 ? 4.175 -7.595 -12.577 1.00 93.75 219 ALA A C 1
ATOM 1597 O O . ALA A 1 219 ? 3.323 -7.005 -11.913 1.00 93.75 219 ALA A O 1
ATOM 1598 N N . TYR A 1 220 ? 4.075 -8.900 -12.854 1.00 95.94 220 TYR A N 1
ATOM 1599 C CA . TYR A 1 220 ? 2.937 -9.712 -12.407 1.00 95.94 220 TYR A CA 1
ATOM 1600 C C . TYR A 1 220 ? 2.848 -9.797 -10.882 1.00 95.94 220 TYR A C 1
ATOM 1602 O O . TYR A 1 220 ? 1.768 -9.620 -10.317 1.00 95.94 220 TYR A O 1
ATOM 1610 N N . VAL A 1 221 ? 3.979 -10.009 -10.203 1.00 96.38 221 VAL A N 1
ATOM 1611 C CA . VAL A 1 221 ? 4.014 -10.022 -8.734 1.00 96.38 221 VAL A CA 1
ATOM 1612 C C . VAL A 1 221 ? 3.624 -8.654 -8.178 1.00 96.38 221 VAL A C 1
ATOM 1614 O O . VAL A 1 221 ? 2.766 -8.584 -7.302 1.00 96.38 221 VAL A O 1
ATOM 1617 N N . ALA A 1 222 ? 4.172 -7.562 -8.718 1.00 96.31 222 ALA A N 1
ATOM 1618 C CA . ALA A 1 222 ? 3.824 -6.210 -8.285 1.00 96.31 222 ALA A CA 1
ATOM 1619 C C . ALA A 1 222 ? 2.329 -5.903 -8.475 1.00 96.31 222 ALA A C 1
ATOM 1621 O O . ALA A 1 222 ? 1.710 -5.319 -7.586 1.00 96.31 222 ALA A O 1
ATOM 1622 N N . PHE A 1 223 ? 1.726 -6.347 -9.581 1.00 97.25 223 PHE A N 1
ATOM 1623 C CA . PHE A 1 223 ? 0.291 -6.203 -9.820 1.00 97.25 223 PHE A CA 1
ATOM 1624 C C . PHE A 1 223 ? -0.541 -6.910 -8.744 1.00 97.25 223 PHE A C 1
ATOM 1626 O O . PHE A 1 223 ? -1.411 -6.297 -8.122 1.00 97.25 223 PHE A O 1
ATOM 1633 N N . VAL A 1 224 ? -0.234 -8.185 -8.476 1.00 97.88 224 VAL A N 1
ATOM 1634 C CA . VAL A 1 224 ? -0.920 -8.974 -7.442 1.00 97.88 224 VAL A CA 1
ATOM 1635 C C . VAL A 1 224 ? -0.737 -8.342 -6.064 1.00 97.88 224 VAL A C 1
ATOM 1637 O O . VAL A 1 224 ? -1.702 -8.241 -5.314 1.00 97.88 224 VAL A O 1
ATOM 1640 N N . VAL A 1 225 ? 0.463 -7.856 -5.743 1.00 98.06 225 VAL A N 1
ATOM 1641 C CA . VAL A 1 225 ? 0.774 -7.174 -4.477 1.00 98.06 225 VAL A CA 1
ATOM 1642 C C . VAL A 1 225 ? -0.055 -5.903 -4.306 1.00 98.06 225 VAL A C 1
ATOM 1644 O O . VAL A 1 225 ? -0.607 -5.687 -3.230 1.00 98.06 225 VAL A O 1
ATOM 1647 N N . VAL A 1 226 ? -0.188 -5.077 -5.348 1.00 98.12 226 VAL A N 1
ATOM 1648 C CA . VAL A 1 226 ? -1.001 -3.849 -5.296 1.00 98.12 226 VAL A CA 1
ATOM 1649 C C . VAL A 1 226 ? -2.479 -4.180 -5.092 1.00 98.12 226 VAL A C 1
ATOM 1651 O O . VAL A 1 226 ? -3.123 -3.582 -4.229 1.00 98.12 226 VAL A O 1
ATOM 1654 N N . LEU A 1 227 ? -3.020 -5.153 -5.832 1.00 98.12 227 LEU A N 1
ATOM 1655 C CA . LEU A 1 227 ? -4.414 -5.575 -5.665 1.00 98.12 227 LEU A CA 1
ATOM 1656 C C . LEU A 1 227 ? -4.669 -6.183 -4.285 1.00 98.12 227 LEU A C 1
ATOM 1658 O O . LEU A 1 227 ? -5.650 -5.833 -3.630 1.00 98.12 227 LEU A O 1
ATOM 1662 N N . ALA A 1 228 ? -3.771 -7.055 -3.827 1.00 98.00 228 ALA A N 1
ATOM 1663 C CA . ALA A 1 228 ? -3.844 -7.660 -2.508 1.00 98.00 228 ALA A CA 1
ATOM 1664 C C . ALA A 1 228 ? -3.778 -6.583 -1.418 1.00 98.00 228 ALA A C 1
ATOM 1666 O O . ALA A 1 22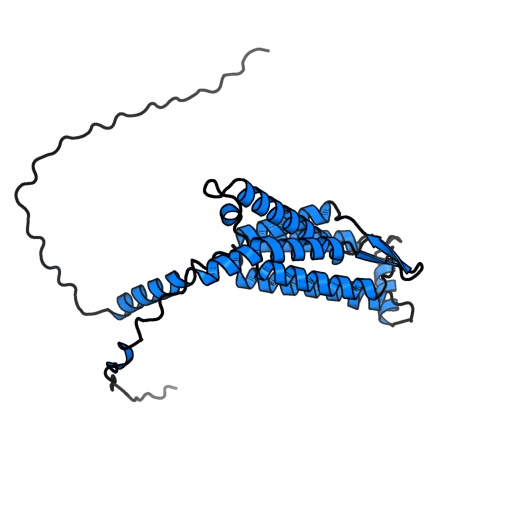8 ? -4.597 -6.596 -0.505 1.00 98.00 228 ALA A O 1
ATOM 1667 N N . TYR A 1 229 ? -2.890 -5.593 -1.542 1.00 98.31 229 TYR A N 1
ATOM 1668 C CA . TYR A 1 229 ? -2.812 -4.469 -0.610 1.00 98.31 229 TYR A CA 1
ATOM 1669 C C . TYR A 1 229 ? -4.116 -3.670 -0.551 1.00 98.31 229 TYR A C 1
ATOM 1671 O O . TYR A 1 229 ? -4.654 -3.456 0.534 1.00 98.31 229 TYR A O 1
ATOM 1679 N N . LEU A 1 230 ? -4.672 -3.283 -1.705 1.00 97.69 230 LEU A N 1
ATOM 1680 C CA . LEU A 1 230 ? -5.958 -2.581 -1.767 1.00 97.69 230 LEU A CA 1
ATOM 1681 C C . LEU A 1 230 ? -7.085 -3.409 -1.140 1.00 97.69 230 LEU A C 1
ATOM 1683 O O . LEU A 1 230 ? -7.913 -2.872 -0.406 1.00 97.69 230 LEU A O 1
ATOM 1687 N N . PHE A 1 231 ? -7.087 -4.721 -1.373 1.00 96.81 231 PHE A N 1
ATOM 1688 C CA . PHE A 1 231 ? -8.046 -5.632 -0.763 1.00 96.81 231 PHE A CA 1
ATOM 1689 C C . PHE A 1 231 ? -7.875 -5.726 0.763 1.00 96.81 231 PHE A C 1
ATOM 1691 O O . PHE A 1 231 ? -8.865 -5.644 1.489 1.00 96.81 231 PHE A O 1
ATOM 1698 N N . ALA A 1 232 ? -6.639 -5.799 1.273 1.00 95.88 232 ALA A N 1
ATOM 1699 C CA . ALA A 1 232 ? -6.358 -5.717 2.711 1.00 95.88 232 ALA A CA 1
ATOM 1700 C C . ALA A 1 232 ? -6.893 -4.419 3.320 1.00 95.88 232 ALA A C 1
ATOM 1702 O O . ALA A 1 232 ? -7.505 -4.453 4.386 1.00 95.88 232 ALA A O 1
ATOM 1703 N N . LEU A 1 233 ? -6.706 -3.286 2.636 1.00 95.75 233 LEU A N 1
ATOM 1704 C CA . LEU A 1 233 ? -7.210 -1.998 3.106 1.00 95.75 233 LEU A CA 1
ATOM 1705 C C . LEU A 1 233 ? -8.742 -1.950 3.168 1.00 95.75 233 LEU A C 1
ATOM 1707 O O . LEU A 1 233 ? -9.298 -1.343 4.079 1.00 95.75 233 LEU A O 1
ATOM 1711 N N . VAL A 1 234 ? -9.436 -2.599 2.229 1.00 93.81 234 VAL A N 1
ATOM 1712 C CA . VAL A 1 234 ? -10.905 -2.722 2.263 1.00 93.81 234 VAL A CA 1
ATOM 1713 C C . VAL A 1 234 ? -11.366 -3.610 3.421 1.00 93.81 234 VAL A C 1
ATOM 1715 O O . VAL A 1 234 ? -12.404 -3.340 4.023 1.00 93.81 234 VAL A O 1
ATOM 1718 N N . LEU A 1 235 ? -10.596 -4.648 3.755 1.00 92.88 235 LEU A N 1
ATOM 1719 C CA . LEU A 1 235 ? -10.901 -5.560 4.858 1.00 92.88 235 LEU A CA 1
ATOM 1720 C C . LEU A 1 235 ? -10.592 -4.991 6.250 1.00 92.88 235 LEU A C 1
ATOM 1722 O O . LEU A 1 235 ? -11.020 -5.596 7.239 1.00 92.88 235 LEU A O 1
ATOM 1726 N N . LEU A 1 236 ? -9.866 -3.868 6.342 1.00 91.88 236 LEU A N 1
ATOM 1727 C CA . LEU A 1 236 ? -9.548 -3.233 7.620 1.00 91.88 236 LEU A CA 1
ATOM 1728 C C . LEU A 1 236 ? -10.830 -2.875 8.391 1.00 91.88 236 LEU A C 1
ATOM 1730 O O . LEU A 1 236 ? -11.807 -2.402 7.794 1.00 91.88 236 LEU A O 1
ATOM 1734 N N . PRO A 1 237 ? -10.829 -3.055 9.724 1.00 82.44 237 PRO A N 1
ATOM 1735 C CA . PRO A 1 237 ? -11.928 -2.611 10.564 1.00 82.44 237 PRO A CA 1
ATOM 1736 C C . PRO A 1 237 ? -11.992 -1.079 10.519 1.00 82.44 237 PRO A C 1
ATOM 1738 O O . PRO A 1 237 ? -11.144 -0.387 11.080 1.00 82.44 237 PRO A O 1
ATOM 1741 N N . GLY A 1 238 ? -12.987 -0.558 9.803 1.00 77.75 238 GLY A N 1
ATOM 1742 C CA . GLY A 1 238 ? -13.309 0.865 9.773 1.00 77.75 238 GLY A CA 1
ATOM 1743 C C . GLY A 1 238 ? -14.580 1.157 10.560 1.00 77.75 238 GLY A C 1
ATOM 1744 O O . GLY A 1 238 ? -15.392 0.258 10.793 1.00 77.75 238 GLY A O 1
ATOM 1745 N N . ASP A 1 239 ? -14.777 2.422 10.925 1.00 66.75 239 ASP A N 1
ATOM 1746 C CA . ASP A 1 239 ? -15.991 2.875 11.605 1.00 66.75 239 ASP A CA 1
ATOM 1747 C C . ASP A 1 239 ? -17.206 2.757 10.669 1.00 66.75 239 ASP A C 1
ATOM 1749 O O . ASP A 1 239 ? -17.536 3.660 9.904 1.00 66.75 239 ASP A O 1
ATOM 1753 N N . GLU A 1 240 ? -17.890 1.614 10.707 1.00 59.84 240 GLU A N 1
ATOM 1754 C CA . GLU A 1 240 ? -19.215 1.454 10.092 1.00 59.84 240 GLU A CA 1
ATOM 1755 C C . GLU A 1 240 ? -20.314 2.132 10.936 1.00 59.84 240 GLU A C 1
ATOM 1757 O O . GLU A 1 240 ? -21.402 2.415 10.428 1.00 59.84 240 GLU A O 1
ATOM 1762 N N . MET A 1 241 ? -20.026 2.444 12.209 1.00 50.03 241 MET A N 1
ATOM 1763 C CA . MET A 1 241 ? -21.013 2.878 13.208 1.00 50.03 241 MET A CA 1
ATOM 1764 C C . MET A 1 241 ? -21.706 4.211 12.906 1.00 50.03 241 MET A C 1
ATOM 1766 O O . MET A 1 241 ? -22.834 4.422 13.351 1.00 50.03 241 MET A O 1
ATOM 1770 N N . THR A 1 242 ? -21.113 5.102 12.113 1.00 51.41 242 THR A N 1
ATOM 1771 C CA . THR A 1 242 ? -21.736 6.399 11.790 1.00 51.41 242 THR A CA 1
ATOM 1772 C C . THR A 1 242 ? -22.749 6.334 10.646 1.00 51.41 242 THR A C 1
ATOM 1774 O O . THR A 1 242 ? -23.582 7.235 10.517 1.00 51.41 242 THR A O 1
ATOM 1777 N N . THR A 1 243 ? -22.758 5.263 9.845 1.00 55.34 243 THR A N 1
ATOM 1778 C CA . THR A 1 243 ? -23.612 5.203 8.645 1.00 55.34 243 THR A CA 1
ATOM 1779 C C . THR A 1 243 ? -25.063 4.846 8.962 1.00 55.34 243 THR A C 1
ATOM 1781 O O . THR A 1 243 ? -25.958 5.252 8.230 1.00 55.34 243 THR A O 1
ATOM 1784 N N . THR A 1 244 ? -25.334 4.153 10.070 1.00 55.03 244 THR A N 1
ATOM 1785 C CA . THR A 1 244 ? -26.707 3.743 10.425 1.00 55.03 244 THR A CA 1
ATOM 1786 C C . THR A 1 244 ? -27.463 4.833 11.191 1.00 55.03 244 THR A C 1
ATOM 1788 O O . THR A 1 244 ? -28.682 4.946 11.083 1.00 55.03 244 THR A O 1
ATOM 1791 N N . VAL A 1 245 ? -26.747 5.692 11.922 1.00 56.75 245 VAL A N 1
ATOM 1792 C CA . VAL A 1 245 ? -27.354 6.729 12.774 1.00 56.75 245 VAL A CA 1
ATOM 1793 C C . VAL A 1 245 ? -27.645 8.015 11.982 1.00 56.75 245 VAL A C 1
ATOM 1795 O O . VAL A 1 245 ? -28.635 8.696 12.244 1.00 56.75 245 VAL A O 1
ATOM 1798 N N . GLY A 1 246 ? -26.862 8.309 10.937 1.00 59.28 246 GLY A N 1
ATOM 1799 C CA . GLY A 1 246 ? -27.035 9.492 10.082 1.00 59.28 246 GLY A CA 1
ATOM 1800 C C . GLY A 1 246 ? -28.356 9.557 9.289 1.00 59.28 246 GLY A C 1
ATOM 1801 O O . GLY A 1 246 ? -28.992 10.612 9.294 1.00 59.28 246 GLY A O 1
ATOM 1802 N N . PRO A 1 247 ? -28.811 8.477 8.624 1.00 68.06 247 PRO A N 1
ATOM 1803 C CA . PRO A 1 247 ? -30.087 8.454 7.911 1.00 68.06 247 PRO A CA 1
ATOM 1804 C C . PRO A 1 247 ? -31.282 8.509 8.859 1.00 68.06 247 PRO A C 1
ATOM 1806 O O . PRO A 1 247 ? -32.256 9.176 8.545 1.00 68.06 247 PRO A O 1
ATOM 1809 N N . ALA A 1 248 ? -31.197 7.868 10.029 1.00 65.62 248 ALA A N 1
ATOM 1810 C CA . ALA A 1 248 ? -32.263 7.890 11.029 1.00 65.62 248 ALA A CA 1
ATOM 1811 C C . ALA A 1 248 ? -32.422 9.281 11.670 1.00 65.62 248 ALA A C 1
ATOM 1813 O O . ALA A 1 248 ? -33.541 9.768 11.807 1.00 65.62 248 ALA A O 1
ATOM 1814 N N . LEU A 1 249 ? -31.314 9.967 11.977 1.00 68.81 249 LEU A N 1
ATOM 1815 C CA . LEU A 1 249 ? -31.342 11.354 12.462 1.00 68.81 249 LEU A CA 1
ATOM 1816 C C . LEU A 1 249 ? -31.746 12.358 11.380 1.00 68.81 249 LEU A C 1
ATOM 1818 O O . LEU A 1 249 ? -32.426 13.331 11.698 1.00 68.81 249 LEU A O 1
ATOM 1822 N N . ARG A 1 250 ? -31.361 12.144 10.112 1.00 71.94 250 ARG A N 1
ATOM 1823 C CA . ARG A 1 250 ? -31.853 12.972 8.997 1.00 71.94 250 ARG A CA 1
ATOM 1824 C C . ARG A 1 250 ? -33.331 12.728 8.724 1.00 71.94 250 ARG A C 1
ATOM 1826 O O . ARG A 1 250 ? -34.044 13.699 8.546 1.00 71.94 250 ARG A O 1
ATOM 1833 N N . ALA A 1 251 ? -33.803 11.483 8.765 1.00 76.69 251 ALA A N 1
ATOM 1834 C CA . ALA A 1 251 ? -35.222 11.163 8.636 1.00 76.69 251 ALA A CA 1
ATOM 1835 C C . ALA A 1 251 ? -36.040 11.779 9.782 1.00 76.69 251 ALA A C 1
ATOM 1837 O O . ALA A 1 251 ? -37.090 12.350 9.524 1.00 76.69 251 ALA A O 1
ATOM 1838 N N . GLY A 1 252 ? -35.529 11.750 11.019 1.00 74.62 252 GLY A N 1
ATOM 1839 C CA . GLY A 1 252 ? -36.151 12.434 12.158 1.00 74.62 252 GLY A CA 1
ATOM 1840 C C . GLY A 1 252 ? -36.230 13.951 11.971 1.00 74.62 252 GLY A C 1
ATOM 1841 O O . GLY A 1 252 ? -37.305 14.524 12.098 1.00 74.62 252 GLY A O 1
ATOM 1842 N N . ARG A 1 253 ? -35.125 14.598 11.571 1.00 73.88 253 ARG A N 1
ATOM 1843 C CA . ARG A 1 253 ? -35.105 16.050 11.315 1.00 73.88 253 ARG A CA 1
ATOM 1844 C C . ARG A 1 253 ? -35.920 16.477 10.096 1.00 73.88 253 ARG A C 1
ATOM 1846 O O . ARG A 1 253 ? -36.421 17.591 10.064 1.00 73.88 253 ARG A O 1
ATOM 1853 N N . GLN A 1 254 ? -36.038 15.618 9.089 1.00 74.38 254 GLN A N 1
ATOM 1854 C CA . GLN A 1 254 ? -36.808 15.908 7.883 1.00 74.38 254 GLN A CA 1
ATOM 1855 C C . GLN A 1 254 ? -38.309 15.706 8.119 1.00 74.38 254 GLN A C 1
ATOM 1857 O O . GLN A 1 254 ? -39.097 16.491 7.617 1.00 74.38 254 GLN A O 1
ATOM 1862 N N . LEU A 1 255 ? -38.700 14.761 8.982 1.00 75.62 255 LEU A N 1
ATOM 1863 C CA . LEU A 1 255 ? -40.068 14.669 9.507 1.00 75.62 255 LEU A CA 1
ATOM 1864 C C . LEU A 1 255 ? -40.431 15.853 10.417 1.00 75.62 255 LEU A C 1
ATOM 1866 O O . LEU A 1 255 ? -41.588 16.253 10.459 1.00 75.62 255 LEU A O 1
ATOM 1870 N N . GLU A 1 256 ? -39.459 16.426 11.128 1.00 74.19 256 GLU A N 1
ATOM 1871 C CA . GLU A 1 256 ? -39.650 17.634 11.939 1.00 74.19 256 GLU A CA 1
ATOM 1872 C C . GLU A 1 256 ? -39.747 18.905 11.073 1.00 74.19 256 GLU A C 1
ATOM 1874 O O . GLU A 1 256 ? -40.556 19.785 11.357 1.00 74.19 256 GLU A O 1
ATOM 1879 N N . ALA A 1 257 ? -38.988 18.975 9.973 1.00 77.50 257 ALA A N 1
ATOM 1880 C CA . ALA A 1 257 ? -39.040 20.078 9.011 1.00 77.50 257 ALA A CA 1
ATOM 1881 C C . ALA A 1 257 ? -40.288 20.036 8.108 1.00 77.50 257 ALA A C 1
ATOM 1883 O O . ALA A 1 257 ? -40.903 21.075 7.875 1.00 77.50 257 ALA A O 1
ATOM 1884 N N . ASP A 1 258 ? -40.703 18.847 7.659 1.00 77.69 258 ASP A N 1
ATOM 1885 C CA . ASP A 1 258 ? -41.965 18.649 6.927 1.00 77.69 258 ASP A CA 1
ATOM 1886 C C . ASP A 1 258 ? -43.183 18.684 7.875 1.00 77.69 258 ASP A C 1
ATOM 1888 O O . ASP A 1 258 ? -44.321 18.852 7.441 1.00 77.69 258 ASP A O 1
ATOM 1892 N N . GLY A 1 259 ? -42.944 18.586 9.188 1.00 62.84 259 GLY A N 1
ATOM 1893 C CA . GLY A 1 259 ? -43.918 18.714 10.274 1.00 62.84 259 GLY A CA 1
ATOM 1894 C C . GLY A 1 259 ? -44.255 20.158 10.657 1.00 62.84 259 GLY A C 1
ATOM 1895 O O . GLY A 1 259 ? -44.640 20.423 11.798 1.00 62.84 259 GLY A O 1
ATOM 1896 N N . HIS A 1 260 ? -44.129 21.107 9.730 1.00 53.34 260 HIS A N 1
ATOM 1897 C CA . HIS A 1 260 ? -44.661 22.450 9.915 1.00 53.34 260 HIS A CA 1
ATOM 1898 C C . HIS A 1 260 ? -46.194 22.411 9.877 1.00 53.34 260 HIS A C 1
ATOM 1900 O O . HIS A 1 260 ? -46.810 22.287 8.822 1.00 53.34 260 HIS A O 1
ATOM 1906 N N . GLY A 1 261 ? -46.813 22.552 11.051 1.00 51.09 261 GLY A N 1
ATOM 1907 C CA . GLY A 1 261 ? -48.165 23.102 11.135 1.00 51.09 261 GLY A CA 1
ATOM 1908 C C . GLY A 1 261 ? -49.101 22.510 12.176 1.00 51.09 261 GLY A C 1
ATOM 1909 O O . GLY A 1 261 ? -50.153 23.097 12.407 1.00 51.09 261 GLY A O 1
ATOM 1910 N N . LEU A 1 262 ? -48.764 21.412 12.856 1.00 55.09 262 LEU A N 1
ATOM 1911 C CA . LEU A 1 262 ? -49.535 21.025 14.040 1.00 55.09 262 LEU A CA 1
ATOM 1912 C C . LEU A 1 262 ? -48.906 21.702 15.245 1.00 55.09 262 LEU A C 1
ATOM 1914 O O . LEU A 1 262 ? -48.026 21.157 15.904 1.00 55.09 262 LEU A O 1
ATOM 1918 N N . GLY A 1 263 ? -49.329 22.954 15.439 1.00 53.62 263 GLY A N 1
ATOM 1919 C CA . GLY A 1 263 ? -48.907 23.818 16.523 1.00 53.62 263 GLY A CA 1
ATOM 1920 C C . GLY A 1 263 ? -48.817 23.042 17.826 1.00 53.62 263 GLY A C 1
ATOM 1921 O O . GLY A 1 263 ? -49.828 22.595 18.370 1.00 53.62 263 GLY A O 1
ATOM 1922 N N . VAL A 1 264 ? -47.593 22.919 18.340 1.00 57.03 264 VAL A N 1
ATOM 1923 C CA . VAL A 1 264 ? -47.370 22.663 19.756 1.00 57.03 264 VAL A CA 1
ATOM 1924 C C . VAL A 1 264 ? -47.861 23.922 20.449 1.00 57.03 264 VAL A C 1
ATOM 1926 O O . VAL A 1 264 ? -47.130 24.887 20.670 1.00 57.03 264 VAL A O 1
ATOM 1929 N N . GLY A 1 265 ? -49.174 23.936 20.678 1.00 53.22 265 GLY A N 1
ATOM 1930 C CA . GLY A 1 265 ? -49.823 24.836 21.593 1.00 53.22 265 GLY A CA 1
ATOM 1931 C C . GLY A 1 265 ? -49.008 24.794 22.868 1.00 53.22 265 GLY A C 1
ATOM 1932 O O . GLY A 1 265 ? -48.820 23.739 23.472 1.00 53.22 265 GLY A O 1
ATOM 1933 N N . ARG A 1 266 ? -48.481 25.962 23.204 1.00 48.72 266 ARG A N 1
ATOM 1934 C CA . ARG A 1 266 ? -47.922 26.336 24.490 1.00 48.72 266 ARG A CA 1
ATOM 1935 C C . ARG A 1 266 ? -48.990 26.059 25.551 1.00 48.72 266 ARG A C 1
ATOM 1937 O O . ARG A 1 266 ? -49.722 26.960 25.946 1.00 48.72 266 ARG A O 1
ATOM 1944 N N . LEU A 1 267 ? -49.160 24.793 25.929 1.00 49.72 267 LEU A N 1
ATOM 1945 C CA . LEU A 1 267 ? -49.949 24.414 27.089 1.00 49.72 267 LEU A CA 1
ATOM 1946 C C . LEU A 1 267 ? -49.204 25.005 28.276 1.00 49.72 267 LEU A C 1
ATOM 1948 O O . LEU A 1 267 ? -48.027 24.715 28.484 1.00 49.72 267 LEU A O 1
ATOM 1952 N N . GLY A 1 268 ? -49.881 25.952 28.920 1.00 48.50 268 GLY A N 1
ATOM 1953 C CA . GLY A 1 268 ? -49.317 26.851 29.906 1.00 48.50 268 GLY A CA 1
ATOM 1954 C C . GLY A 1 268 ? -48.510 26.119 30.964 1.00 48.50 268 GLY A C 1
ATOM 1955 O O . GLY A 1 268 ? -48.920 25.070 31.452 1.00 48.50 268 GLY A O 1
ATOM 1956 N N . GLU A 1 269 ? -47.382 26.728 31.320 1.00 49.00 269 GLU A N 1
ATOM 1957 C CA . GLU A 1 269 ? -46.750 26.546 32.619 1.00 49.00 269 GLU A CA 1
ATOM 1958 C C . GLU A 1 269 ? -47.823 26.646 33.713 1.00 49.00 269 GLU A C 1
ATOM 1960 O O . GLU A 1 269 ? -48.390 27.727 33.912 1.00 49.00 269 GLU A O 1
ATOM 1965 N N . PRO A 1 270 ? -48.127 25.564 34.447 1.00 55.19 270 PRO A N 1
ATOM 1966 C CA . PRO A 1 270 ? -48.729 25.724 35.749 1.00 55.19 270 PRO A CA 1
ATOM 1967 C C . PRO A 1 270 ? -47.632 26.254 36.673 1.00 55.19 270 PRO A C 1
ATOM 1969 O O . PRO A 1 270 ? -46.649 25.569 36.950 1.00 55.19 270 PRO A O 1
ATOM 1972 N N . ALA A 1 271 ? -47.802 27.497 37.121 1.00 54.25 271 ALA A N 1
ATOM 1973 C CA . ALA A 1 271 ? -47.022 28.079 38.200 1.00 54.25 271 ALA A CA 1
ATOM 1974 C C . ALA A 1 271 ? -47.067 27.134 39.410 1.00 54.25 271 ALA A C 1
ATOM 1976 O O . ALA A 1 271 ? -48.109 26.981 40.048 1.00 54.25 271 ALA A O 1
ATOM 1977 N N . LEU A 1 272 ? -45.945 26.474 39.695 1.00 56.06 272 LEU A N 1
ATOM 1978 C CA . LEU A 1 272 ? -45.755 25.677 40.899 1.00 56.06 272 LEU A CA 1
ATOM 1979 C C . LEU A 1 272 ? -45.489 26.631 42.074 1.00 56.06 272 LEU A C 1
ATOM 1981 O O . LEU A 1 272 ? -44.483 27.344 42.060 1.00 56.06 272 LEU A O 1
ATOM 1985 N N . PRO A 1 273 ? -46.357 26.670 43.099 1.00 60.91 273 PRO A N 1
ATOM 1986 C CA . PRO A 1 273 ? -46.082 27.374 44.338 1.00 60.91 273 PRO A CA 1
ATOM 1987 C C . PRO A 1 273 ? -45.289 26.451 45.268 1.00 60.91 273 PRO A C 1
ATOM 1989 O O . PRO A 1 273 ? -45.784 25.402 45.676 1.00 60.91 273 PRO A O 1
ATOM 1992 N N . GLY A 1 274 ? -44.085 26.880 45.648 1.00 67.75 274 GLY A N 1
ATOM 1993 C CA . GLY A 1 274 ? -43.350 26.308 46.776 1.00 67.75 274 GLY A CA 1
ATOM 1994 C C . GLY A 1 274 ? -42.148 25.456 46.389 1.00 67.75 274 GLY A C 1
ATOM 1995 O O . GLY A 1 274 ? -42.147 24.251 46.615 1.00 67.75 274 GLY A O 1
ATOM 1996 N N . GLU A 1 275 ? -41.091 26.096 45.890 1.00 51.44 275 GLU A N 1
ATOM 1997 C CA . GLU A 1 275 ? -39.749 25.518 45.951 1.00 51.44 275 GLU A CA 1
ATOM 1998 C C . GLU A 1 275 ? -39.002 26.158 47.140 1.00 51.44 275 GLU A C 1
ATOM 2000 O O . GLU A 1 275 ? -38.772 27.372 47.139 1.00 51.44 275 GLU A O 1
ATOM 2005 N N . PRO A 1 276 ? -38.697 25.403 48.213 1.00 62.44 276 PRO A N 1
ATOM 2006 C CA . PRO A 1 276 ? -37.913 25.906 49.330 1.00 62.44 276 PRO A CA 1
ATOM 2007 C C . PRO A 1 276 ? -36.456 26.115 48.906 1.00 62.44 276 PRO A C 1
ATOM 2009 O O . PRO A 1 276 ? -35.821 25.235 48.328 1.00 62.44 276 PRO A O 1
ATOM 2012 N N . ALA A 1 277 ? -35.937 27.298 49.236 1.00 55.66 277 ALA A N 1
ATOM 2013 C CA . ALA A 1 277 ? -34.569 27.725 48.994 1.00 55.66 277 ALA A CA 1
ATOM 2014 C C . ALA A 1 277 ? -33.543 26.689 49.490 1.00 55.66 277 ALA A C 1
ATOM 2016 O O . ALA A 1 277 ? -33.406 26.456 50.692 1.00 55.66 277 ALA A O 1
ATOM 2017 N N . LEU A 1 278 ? -32.791 26.105 48.555 1.00 59.44 278 LEU A N 1
ATOM 2018 C CA . LEU A 1 278 ? -31.572 25.358 48.847 1.00 59.44 278 LEU A CA 1
ATOM 2019 C C . LEU A 1 278 ? -30.356 26.304 48.837 1.00 59.44 278 LEU A C 1
ATOM 2021 O O . LEU A 1 278 ? -30.324 27.273 48.075 1.00 59.44 278 LEU A O 1
ATOM 2025 N N . PRO A 1 279 ? -29.367 26.051 49.711 1.00 59.12 279 PRO A N 1
ATOM 2026 C CA . PRO A 1 279 ? -28.326 27.003 50.054 1.00 59.12 279 PRO A CA 1
ATOM 2027 C C . PRO A 1 279 ? -27.306 27.195 48.933 1.00 59.12 279 PRO A C 1
ATOM 2029 O O . PRO A 1 279 ? -26.748 26.248 48.379 1.00 59.12 279 PRO A O 1
ATOM 2032 N N . THR A 1 280 ? -27.024 28.469 48.686 1.00 57.88 280 THR A N 1
ATOM 2033 C CA . THR A 1 280 ? -25.879 29.013 47.963 1.00 57.88 280 THR A CA 1
ATOM 2034 C C . THR A 1 280 ? -24.586 28.289 48.351 1.00 57.88 280 THR A C 1
ATOM 2036 O O . THR A 1 280 ? -24.034 28.516 49.426 1.00 57.88 280 THR A O 1
ATOM 2039 N N . VAL A 1 281 ? -24.083 27.426 47.466 1.00 60.19 281 VAL A N 1
ATOM 2040 C CA . VAL A 1 281 ? -22.724 26.884 47.564 1.00 60.19 281 VAL A CA 1
ATOM 2041 C C . VAL A 1 281 ? -21.765 27.956 47.059 1.00 60.19 281 VAL A C 1
ATOM 2043 O O . VAL A 1 281 ? -21.690 28.256 45.869 1.00 60.19 281 VAL A O 1
ATOM 2046 N N . THR A 1 282 ? -21.063 28.569 48.004 1.00 56.03 282 THR A N 1
ATOM 2047 C CA . THR A 1 282 ? -20.019 29.566 47.795 1.00 56.03 282 THR A CA 1
ATOM 2048 C C . THR A 1 282 ? -18.879 28.957 46.980 1.00 56.03 282 THR A C 1
ATOM 2050 O O . THR A 1 282 ? -18.179 28.057 47.442 1.00 56.03 282 THR A O 1
ATOM 2053 N N . ALA A 1 283 ? -18.682 29.453 45.760 1.00 50.59 283 ALA A N 1
ATOM 2054 C CA . ALA A 1 283 ? -17.518 29.130 44.950 1.00 50.59 283 ALA A CA 1
ATOM 2055 C C . ALA A 1 283 ? -16.243 29.654 45.634 1.00 50.59 283 ALA A C 1
ATOM 2057 O O . ALA A 1 283 ? -16.097 30.852 45.874 1.00 50.59 283 ALA A O 1
ATOM 2058 N N . THR A 1 284 ? -15.317 28.750 45.953 1.00 56.84 284 THR A N 1
ATOM 2059 C CA . THR A 1 284 ? -13.954 29.080 46.383 1.00 56.84 284 THR A CA 1
ATOM 2060 C C . THR A 1 284 ? -13.109 29.445 45.154 1.00 56.84 284 THR A C 1
ATOM 2062 O O . THR A 1 284 ? -12.996 28.621 44.244 1.00 56.84 284 THR A O 1
ATOM 2065 N N . PRO A 1 285 ? -12.491 30.639 45.093 1.00 59.62 285 PRO A N 1
ATOM 2066 C CA . PRO A 1 285 ? -11.572 30.995 44.019 1.00 59.62 285 PRO A CA 1
ATOM 2067 C C . PRO A 1 285 ? -10.213 30.320 44.253 1.00 59.62 285 PRO A C 1
ATOM 2069 O O . PRO A 1 285 ? -9.476 30.665 45.177 1.00 59.62 285 PRO A O 1
ATOM 2072 N N . ALA A 1 286 ? -9.873 29.341 43.415 1.00 54.78 286 ALA A N 1
ATOM 2073 C CA . ALA A 1 286 ? -8.556 28.717 43.411 1.00 54.78 286 ALA A CA 1
ATOM 2074 C C . ALA A 1 286 ? -7.543 29.615 42.682 1.00 54.78 286 ALA A C 1
ATOM 2076 O O . ALA A 1 286 ? -7.392 29.562 41.468 1.00 54.78 286 ALA A O 1
ATOM 2077 N N . SER A 1 287 ? -6.892 30.454 43.487 1.00 61.06 287 SER A N 1
ATOM 2078 C CA . SER A 1 287 ? -5.464 30.785 43.469 1.00 61.06 287 SER A CA 1
ATOM 2079 C C . SER A 1 287 ? -4.768 30.892 42.104 1.00 61.06 287 SER A C 1
ATOM 2081 O O . SER A 1 287 ? -4.154 29.947 41.609 1.00 61.06 287 SER A O 1
ATOM 2083 N N . ASP A 1 288 ? -4.745 32.126 41.602 1.00 52.84 288 ASP A N 1
ATOM 2084 C CA . ASP A 1 288 ? -3.708 32.675 40.731 1.00 52.84 288 ASP A CA 1
ATOM 2085 C C . ASP A 1 288 ? -2.316 32.482 41.366 1.00 52.84 288 ASP A C 1
ATOM 2087 O O . ASP A 1 288 ? -1.949 33.164 42.323 1.00 52.84 288 ASP A O 1
ATOM 2091 N N . ALA A 1 289 ? -1.509 31.574 40.816 1.00 58.94 289 ALA A N 1
ATOM 2092 C CA . ALA A 1 289 ? -0.072 31.516 41.068 1.00 58.94 289 ALA A CA 1
ATOM 2093 C C . ALA A 1 289 ? 0.663 31.989 39.808 1.00 58.94 289 ALA A C 1
ATOM 2095 O O . ALA A 1 289 ? 1.101 31.202 38.968 1.00 58.94 289 ALA A O 1
ATOM 2096 N N . ARG A 1 290 ? 0.778 33.316 39.676 1.00 52.03 290 ARG A N 1
ATOM 2097 C CA . ARG A 1 290 ? 1.701 33.973 38.746 1.00 52.03 290 ARG A CA 1
ATOM 2098 C C . ARG A 1 290 ? 3.136 33.645 39.160 1.00 52.03 290 ARG A C 1
ATOM 2100 O O . ARG A 1 290 ? 3.664 34.240 40.096 1.00 52.03 290 ARG A O 1
ATOM 2107 N N . LEU A 1 291 ? 3.772 32.723 38.444 1.00 62.44 291 LEU A N 1
ATOM 2108 C CA . LEU A 1 291 ? 5.219 32.545 38.490 1.00 62.44 291 LEU A CA 1
ATOM 2109 C C . LEU A 1 291 ? 5.866 33.675 37.672 1.00 62.44 291 LEU A C 1
ATOM 2111 O O . LEU A 1 291 ? 5.699 33.751 36.455 1.00 62.44 291 LEU A O 1
ATOM 2115 N N . ALA A 1 292 ? 6.560 34.582 38.353 1.00 68.12 292 ALA A N 1
ATOM 2116 C CA . ALA A 1 292 ? 7.368 35.622 37.729 1.00 68.12 292 ALA A CA 1
ATOM 2117 C C . ALA A 1 292 ? 8.633 35.011 37.088 1.00 68.12 292 ALA A C 1
ATOM 2119 O O . ALA A 1 292 ? 9.254 34.142 37.705 1.00 68.12 292 ALA A O 1
ATOM 2120 N N . PRO A 1 293 ? 9.061 35.456 35.893 1.00 71.25 293 PRO A N 1
ATOM 2121 C CA . PRO A 1 293 ? 10.374 35.099 35.370 1.00 71.25 293 PRO A CA 1
ATOM 2122 C C . PRO A 1 293 ? 11.490 35.848 36.132 1.00 71.25 293 PRO A C 1
ATOM 2124 O O . PRO A 1 293 ? 11.311 37.018 36.485 1.00 71.25 293 PRO A O 1
ATOM 2127 N N . PRO A 1 294 ? 12.644 35.204 36.386 1.00 73.38 294 PRO A N 1
ATOM 2128 C CA . PRO A 1 294 ? 13.781 35.837 37.046 1.00 73.38 294 PRO A CA 1
ATOM 2129 C C . PRO A 1 294 ? 14.421 36.911 36.153 1.00 73.38 294 PRO A C 1
ATOM 2131 O O . PRO A 1 294 ? 14.645 36.697 34.961 1.00 73.38 294 PRO A O 1
ATOM 2134 N N . ARG A 1 295 ? 14.726 38.068 36.755 1.00 67.12 295 ARG A N 1
ATOM 2135 C CA . ARG A 1 295 ? 15.576 39.115 36.170 1.00 67.12 295 ARG A CA 1
ATOM 2136 C C . ARG A 1 295 ? 16.998 38.576 35.962 1.00 67.12 295 ARG A C 1
ATOM 2138 O O . ARG A 1 295 ? 17.533 37.986 36.899 1.00 67.12 295 ARG A O 1
ATOM 2145 N N . PRO A 1 296 ? 17.624 38.813 34.801 1.00 72.06 296 PRO A N 1
ATOM 2146 C CA . PRO A 1 296 ? 19.060 38.668 34.649 1.00 72.06 296 PRO A CA 1
ATOM 2147 C C . PRO A 1 296 ? 19.737 39.990 35.029 1.00 72.06 296 PRO A C 1
ATOM 2149 O O . PRO A 1 296 ? 19.566 40.975 34.323 1.00 72.06 296 PRO A O 1
ATOM 2152 N N . ASP A 1 297 ? 20.496 39.985 36.121 1.00 72.25 297 ASP A N 1
ATOM 2153 C CA . ASP A 1 297 ? 21.596 40.922 36.356 1.00 72.25 297 ASP A CA 1
ATOM 2154 C C . ASP A 1 297 ? 22.808 40.124 36.871 1.00 72.25 297 ASP A C 1
ATOM 2156 O O . ASP A 1 297 ? 22.654 39.110 37.556 1.00 72.25 297 ASP A O 1
ATOM 2160 N N . ASP A 1 298 ? 23.990 40.627 36.514 1.00 60.44 298 ASP A N 1
ATOM 2161 C CA . ASP A 1 298 ? 25.344 40.259 36.945 1.00 60.44 298 ASP A CA 1
ATOM 2162 C C . ASP A 1 298 ? 26.037 39.059 36.272 1.00 60.44 298 ASP A C 1
ATOM 2164 O O . ASP A 1 298 ? 26.167 37.969 36.839 1.00 60.44 298 ASP A O 1
ATOM 2168 N N . ARG A 1 299 ? 26.617 39.323 35.088 1.00 54.78 299 ARG A N 1
ATOM 2169 C CA . ARG A 1 299 ? 28.080 39.293 34.853 1.00 54.78 299 ARG A CA 1
ATOM 2170 C C . ARG A 1 299 ? 28.476 39.825 33.479 1.00 54.78 299 ARG A C 1
ATOM 2172 O O . ARG A 1 299 ? 27.809 39.456 32.490 1.00 54.78 299 ARG A O 1
#

pLDDT: mean 79.97, std 16.9, range [46.38, 98.44]

Solvent-accessible surface area (backbone atoms only — not comparable to full-atom values): 17791 Å² total; per-residue (Å²): 134,87,82,82,91,84,89,78,90,84,77,83,78,83,72,75,81,62,73,69,74,77,65,64,79,93,75,74,74,78,68,69,69,63,59,52,54,56,49,50,53,42,64,70,45,53,46,46,53,51,29,47,49,20,30,58,37,20,18,47,40,34,39,61,90,74,69,44,78,45,77,50,77,59,46,74,68,23,43,53,48,10,50,51,49,52,50,40,31,42,75,33,45,43,36,47,66,64,79,39,44,45,92,90,47,55,72,70,52,29,51,50,29,50,51,43,54,52,35,48,37,47,18,41,5,10,47,46,44,51,46,35,55,94,44,46,65,60,22,54,51,47,50,51,48,52,47,52,52,51,52,50,48,52,72,66,64,47,56,44,67,58,44,52,51,50,49,51,52,53,55,52,48,39,40,45,45,52,60,50,50,47,46,64,51,68,45,88,70,88,46,70,64,33,55,57,51,49,57,57,39,63,76,73,43,93,80,56,78,64,78,78,79,68,23,71,66,30,50,56,42,41,52,52,24,54,53,50,44,55,50,48,59,70,69,41,72,44,79,62,74,63,67,69,53,51,58,54,54,47,50,52,52,48,54,55,63,72,51,74,74,79,73,80,69,81,74,71,83,75,84,79,85,81,81,79,89,75,80,86,79,79,81,78,84,83,74,89,78,84,80,77,81,83,82,91,80,90,134

Nearest PDB structures (foldseek):
  8ex4-assembly1_A  TM=2.028E-01  e=5.976E+00  Homo sapiens
  8tzj-assembly1_D  TM=1.822E-01  e=6.626E+00  Vibrio cholerae

Secondary structure (DSSP, 8-state):
------------------GGGG---S-----HHHHHHHHHHIIIIIHHHHHHHHHHHHTEEEBTTT--EEEPPPPHHHHHHHHHHHHHHHHTTS--HHHHS-TTS-HHHHHHHHHHHHHHHHHHHHHHHHHS-SSHHHHHHHHHHHHHHHHHHHHH---HHHHHHHHHHHHHHHHHIIIIIIHHHH-SS--HHHHHHHHHHHTT-SS---PPPBPHHHHHHHHHHHHHHHHHHHHS----HHHHHHHHHHHHHHHHHHTTTS-----------------------------PPPP----